Protein AF-A0A9W7L7X7-F1 (afdb_monomer_lite)

Foldseek 3Di:
DLLVQLQQLLVVCVVCVVVVDCVSLLSNLVSLVVCVVVVHALVRSLVVNVVDPDHNVVDDDDPVSSVLSLLLSLLSLLLCVLVCVDVDPDRSNVSRDPVSCVVCNQVLVVLSVCVVVVDDLVRDDLVVSVVVVDVVVDDPDPPDDDPVRVVVVSVSSNVSSVSSRSSVVSVVVVVVVVVVVPDDDDDPDDDDDDD

pLDDT: mean 80.82, std 15.26, range [38.47, 95.94]

Structure (mmCIF, N/CA/C/O backbone):
data_AF-A0A9W7L7X7-F1
#
_entry.id   AF-A0A9W7L7X7-F1
#
loop_
_atom_site.group_PDB
_atom_site.id
_atom_site.type_symbol
_atom_site.label_atom_id
_atom_site.label_alt_id
_atom_site.label_comp_id
_atom_site.label_asym_id
_atom_site.label_entity_id
_atom_site.label_seq_id
_atom_site.pdbx_PDB_ins_code
_atom_site.Cartn_x
_atom_site.Cartn_y
_atom_site.Cartn_z
_atom_site.occupancy
_atom_site.B_iso_or_equiv
_atom_site.auth_seq_id
_atom_site.auth_comp_id
_atom_site.auth_asym_id
_atom_site.auth_atom_id
_atom_site.pdbx_PDB_model_num
ATOM 1 N N . MET A 1 1 ? 5.325 -10.841 -14.815 1.00 77.06 1 MET A N 1
ATOM 2 C CA . MET A 1 1 ? 3.913 -11.113 -14.470 1.00 77.06 1 MET A CA 1
ATOM 3 C C . MET A 1 1 ? 3.434 -10.239 -13.308 1.00 77.06 1 MET A C 1
ATOM 5 O O . MET A 1 1 ? 2.747 -9.274 -13.595 1.00 77.06 1 MET A O 1
ATOM 9 N N . VAL A 1 2 ? 3.822 -10.466 -12.039 1.00 91.44 2 VAL A N 1
ATOM 10 C CA . VAL A 1 2 ? 3.387 -9.590 -10.916 1.00 91.44 2 VAL A CA 1
ATOM 11 C C . VAL A 1 2 ? 4.021 -8.201 -10.969 1.00 91.44 2 VAL A C 1
ATOM 13 O O . VAL A 1 2 ? 3.298 -7.210 -10.940 1.00 91.44 2 VAL A O 1
ATOM 16 N N . ALA A 1 3 ? 5.343 -8.108 -11.133 1.00 91.50 3 ALA A N 1
ATOM 17 C CA . ALA A 1 3 ? 6.024 -6.818 -11.244 1.00 91.50 3 ALA A CA 1
ATOM 18 C C . ALA A 1 3 ? 5.499 -5.959 -12.412 1.00 91.50 3 ALA A C 1
ATOM 20 O O . ALA A 1 3 ? 5.335 -4.755 -12.268 1.00 91.50 3 ALA A O 1
ATOM 21 N N . GLU A 1 4 ? 5.156 -6.565 -13.551 1.00 91.50 4 GLU A N 1
ATOM 22 C CA . GLU A 1 4 ? 4.548 -5.848 -14.685 1.00 91.50 4 GLU A CA 1
ATOM 23 C C . GLU A 1 4 ? 3.153 -5.319 -14.337 1.00 91.50 4 GLU A C 1
ATOM 25 O O . GLU A 1 4 ? 2.860 -4.158 -14.602 1.00 91.50 4 GLU A O 1
ATOM 30 N N . MET A 1 5 ? 2.311 -6.128 -13.680 1.00 92.88 5 MET A N 1
ATOM 31 C CA . MET A 1 5 ? 0.998 -5.672 -13.215 1.00 92.88 5 MET A CA 1
ATOM 32 C C . MET A 1 5 ? 1.131 -4.519 -12.219 1.00 92.88 5 MET A C 1
ATOM 34 O O . MET A 1 5 ? 0.433 -3.519 -12.363 1.00 92.88 5 MET A O 1
ATOM 38 N N . VAL A 1 6 ? 2.048 -4.618 -11.251 1.00 93.44 6 VAL A N 1
ATOM 39 C CA . VAL A 1 6 ? 2.327 -3.552 -10.276 1.00 93.44 6 VAL A CA 1
ATOM 40 C C . VAL A 1 6 ? 2.841 -2.289 -10.974 1.00 93.44 6 VAL A C 1
ATOM 42 O O . VAL A 1 6 ? 2.387 -1.195 -10.656 1.00 93.44 6 VAL A O 1
ATOM 45 N N . GLU A 1 7 ? 3.745 -2.414 -11.948 1.00 92.75 7 GLU A N 1
ATOM 46 C CA . GLU A 1 7 ? 4.257 -1.288 -12.739 1.00 92.75 7 GLU A CA 1
ATOM 47 C C . GLU A 1 7 ? 3.129 -0.567 -13.485 1.00 92.75 7 GLU A C 1
ATOM 49 O O . GLU A 1 7 ? 2.951 0.641 -13.320 1.00 92.75 7 GLU A O 1
ATOM 54 N N . THR A 1 8 ? 2.322 -1.315 -14.237 1.00 92.44 8 THR A N 1
ATOM 55 C CA . THR A 1 8 ? 1.263 -0.753 -15.078 1.00 92.44 8 THR A CA 1
ATOM 56 C C . THR A 1 8 ? 0.150 -0.126 -14.247 1.00 92.44 8 THR A C 1
ATOM 58 O O . THR A 1 8 ? -0.301 0.988 -14.520 1.00 92.44 8 THR A O 1
ATOM 61 N N . THR A 1 9 ? -0.302 -0.821 -13.205 1.00 93.50 9 THR A N 1
ATOM 62 C CA . THR A 1 9 ? -1.382 -0.329 -12.342 1.00 93.50 9 THR A CA 1
ATOM 63 C C . THR A 1 9 ? -0.940 0.845 -11.478 1.00 93.50 9 THR A C 1
ATOM 65 O O . THR A 1 9 ? -1.746 1.745 -11.266 1.00 93.50 9 THR A O 1
ATOM 68 N N . PHE A 1 10 ? 0.329 0.912 -11.055 1.00 93.00 10 PHE A N 1
ATOM 69 C CA . PHE A 1 10 ? 0.860 2.061 -10.317 1.00 93.00 10 PHE A CA 1
ATOM 70 C C . PHE A 1 10 ? 0.791 3.349 -11.143 1.00 93.00 10 PHE A C 1
ATOM 72 O O . PHE A 1 10 ? 0.203 4.334 -10.700 1.00 93.00 10 PHE A O 1
ATOM 79 N N . VAL A 1 11 ? 1.342 3.338 -12.363 1.00 91.38 11 VAL A N 1
ATOM 80 C CA . VAL A 1 11 ? 1.357 4.531 -13.228 1.00 91.38 11 VAL A CA 1
ATOM 81 C C . VAL A 1 11 ? -0.068 4.987 -13.540 1.00 91.38 11 VAL A C 1
ATOM 83 O O . VAL A 1 11 ? -0.397 6.166 -13.391 1.00 91.38 11 VAL A O 1
ATOM 86 N N . ASN A 1 12 ? -0.940 4.045 -13.902 1.00 90.06 12 ASN A N 1
ATOM 87 C CA . ASN A 1 12 ? -2.332 4.358 -14.203 1.00 90.06 12 ASN A CA 1
ATOM 88 C C . ASN A 1 12 ? -3.087 4.871 -12.963 1.00 90.06 12 ASN A C 1
ATOM 90 O O . ASN A 1 12 ? -3.901 5.786 -13.087 1.00 90.06 12 ASN A O 1
ATOM 94 N N . ALA A 1 13 ? -2.808 4.336 -11.769 1.00 89.81 13 ALA A N 1
ATOM 95 C CA . ALA A 1 13 ? -3.410 4.808 -10.525 1.00 89.81 13 ALA A CA 1
ATOM 96 C C . ALA A 1 13 ? -2.979 6.246 -10.214 1.00 89.81 13 ALA A C 1
ATOM 98 O O . ALA A 1 13 ? -3.831 7.078 -9.908 1.00 89.81 13 ALA A O 1
ATOM 99 N N . CYS A 1 14 ? -1.694 6.575 -10.370 1.00 86.75 14 CYS A N 1
ATOM 100 C CA . CYS A 1 14 ? -1.193 7.942 -10.210 1.00 86.75 14 CYS A CA 1
ATOM 101 C C . CYS A 1 14 ? -1.911 8.932 -11.143 1.00 86.75 14 CYS A C 1
ATOM 103 O O . CYS A 1 14 ? -2.311 10.011 -10.708 1.00 86.75 14 CYS A O 1
ATOM 105 N N . MET A 1 15 ? -2.143 8.553 -12.405 1.00 83.25 15 MET A N 1
ATOM 106 C CA . MET A 1 15 ? -2.876 9.393 -13.358 1.00 83.25 15 MET A CA 1
ATOM 107 C C . MET A 1 15 ? -4.349 9.558 -12.973 1.00 83.25 15 MET A C 1
ATOM 109 O O . MET A 1 15 ? -4.872 10.672 -12.962 1.00 83.25 15 MET A O 1
ATOM 113 N N . GLN A 1 16 ? -5.028 8.461 -12.638 1.00 81.62 16 GLN A N 1
ATOM 114 C CA . GLN A 1 16 ? -6.475 8.462 -12.428 1.00 81.62 16 GLN A CA 1
ATOM 115 C C . GLN A 1 16 ? -6.908 8.999 -11.063 1.00 81.62 16 GLN A C 1
ATOM 117 O O . GLN A 1 16 ? -8.005 9.556 -10.950 1.00 81.62 16 GLN A O 1
ATOM 122 N N . LEU A 1 17 ? -6.040 8.938 -10.050 1.00 75.81 17 LEU A N 1
ATOM 123 C CA . LEU A 1 17 ? -6.301 9.543 -8.743 1.00 75.81 17 LEU A CA 1
ATOM 124 C C . LEU A 1 17 ? -6.576 11.044 -8.839 1.00 75.81 17 LEU A C 1
ATOM 126 O O . LEU A 1 17 ? -7.437 11.546 -8.116 1.00 75.81 17 LEU A O 1
ATOM 130 N N . SER A 1 18 ? -5.918 11.739 -9.773 1.00 67.38 18 SER A N 1
ATOM 131 C CA . SER A 1 18 ? -6.158 13.165 -10.038 1.00 67.38 18 SER A CA 1
ATOM 132 C C . SER A 1 18 ? -7.584 13.461 -10.531 1.00 67.38 18 SER A C 1
ATOM 134 O O . SER A 1 18 ? -8.077 14.576 -10.384 1.00 67.38 18 SER A O 1
ATOM 136 N N . THR A 1 19 ? -8.267 12.444 -11.060 1.00 70.12 19 THR A N 1
ATOM 137 C CA . THR A 1 19 ? -9.628 12.518 -11.615 1.00 70.12 19 THR A CA 1
ATOM 138 C C . THR A 1 19 ? -10.684 11.833 -10.740 1.00 70.12 19 THR A C 1
ATOM 140 O O . THR A 1 19 ? -11.859 11.821 -11.089 1.00 70.12 19 THR A O 1
ATOM 143 N N . GLY A 1 20 ? -10.286 11.286 -9.584 1.00 66.69 20 GLY A N 1
ATOM 144 C CA . GLY A 1 20 ? -11.192 10.706 -8.588 1.00 66.69 20 GLY A CA 1
ATOM 145 C C . GLY A 1 20 ? -11.542 9.224 -8.775 1.00 66.69 20 GLY A C 1
ATOM 146 O O . GLY A 1 20 ? -12.195 8.665 -7.892 1.00 66.69 20 GLY A O 1
ATOM 147 N N . TYR A 1 21 ? -11.082 8.572 -9.848 1.00 72.19 21 TYR A N 1
ATOM 148 C CA . TYR A 1 21 ? -11.314 7.143 -10.084 1.00 72.19 21 TYR A CA 1
ATOM 149 C C . TYR A 1 21 ? -10.405 6.279 -9.200 1.00 72.19 21 TYR A C 1
ATOM 151 O O . TYR A 1 21 ? -9.187 6.454 -9.175 1.00 72.19 21 TYR A O 1
ATOM 159 N N . VAL A 1 22 ? -11.007 5.340 -8.463 1.00 76.88 22 VAL A N 1
ATOM 160 C CA . VAL A 1 22 ? -10.309 4.459 -7.506 1.00 76.88 22 VAL A CA 1
ATOM 161 C C . VAL A 1 22 ? -10.114 3.034 -8.006 1.00 76.88 22 VAL A C 1
ATOM 163 O O . VAL A 1 22 ? -9.340 2.291 -7.410 1.00 76.88 22 VAL A O 1
ATOM 166 N N . ASP A 1 23 ? -10.773 2.643 -9.094 1.00 82.38 23 ASP A N 1
ATOM 167 C CA . ASP A 1 23 ? -10.769 1.251 -9.559 1.00 82.38 23 ASP A CA 1
ATOM 168 C C . ASP A 1 23 ? -9.368 0.793 -9.967 1.00 82.38 23 ASP A C 1
ATOM 170 O O . ASP A 1 23 ? -8.940 -0.310 -9.638 1.00 82.38 23 ASP A O 1
ATOM 174 N N . VAL A 1 24 ? -8.588 1.674 -10.592 1.00 86.94 24 VAL A N 1
ATOM 175 C CA . VAL A 1 24 ? -7.196 1.362 -10.934 1.00 86.94 24 VAL A CA 1
ATOM 176 C C . VAL A 1 24 ? -6.309 1.264 -9.693 1.00 86.94 24 VAL A C 1
ATOM 178 O O . VAL A 1 24 ? -5.379 0.459 -9.670 1.00 86.94 24 VAL A O 1
ATOM 181 N N . LEU A 1 25 ? -6.624 2.005 -8.626 1.00 90.31 25 LEU A N 1
ATOM 182 C CA . LEU A 1 25 ? -5.935 1.839 -7.349 1.00 90.31 25 LEU A CA 1
ATOM 183 C C . LEU A 1 25 ? -6.249 0.471 -6.723 1.00 90.31 25 LEU A C 1
ATOM 185 O O . LEU A 1 25 ? -5.350 -0.162 -6.177 1.00 90.31 25 LEU A O 1
ATOM 189 N N . LYS A 1 26 ? -7.483 -0.032 -6.865 1.00 92.44 26 LYS A N 1
ATOM 190 C CA . LYS A 1 26 ? -7.823 -1.411 -6.479 1.00 92.44 26 LYS A CA 1
ATOM 191 C C . LYS A 1 26 ? -7.046 -2.442 -7.302 1.00 92.44 26 LYS A C 1
ATOM 193 O O . LYS A 1 26 ? -6.530 -3.391 -6.726 1.00 92.44 26 LYS A O 1
ATOM 198 N N . LEU A 1 27 ? -6.882 -2.239 -8.614 1.00 93.12 27 LEU A N 1
ATOM 199 C CA . LEU A 1 27 ? -6.049 -3.125 -9.445 1.00 93.12 27 LEU A CA 1
ATOM 200 C C . LEU A 1 27 ? -4.584 -3.140 -8.989 1.00 93.12 27 LEU A C 1
ATOM 202 O O . LEU A 1 27 ? -3.965 -4.201 -8.958 1.00 93.12 27 LEU A O 1
ATOM 206 N N . PHE A 1 28 ? -4.044 -1.985 -8.591 1.00 95.12 28 PHE A N 1
ATOM 207 C CA . PHE A 1 28 ? -2.716 -1.911 -7.982 1.00 95.12 28 PHE A CA 1
ATOM 208 C C . PHE A 1 28 ? -2.638 -2.708 -6.676 1.00 95.12 28 PHE A C 1
ATOM 210 O O . PHE A 1 28 ? -1.701 -3.482 -6.487 1.00 95.12 28 PHE A O 1
ATOM 217 N N . ILE A 1 29 ? -3.638 -2.568 -5.803 1.00 95.81 29 ILE A N 1
ATOM 218 C CA . ILE A 1 29 ? -3.728 -3.324 -4.548 1.00 95.81 29 ILE A CA 1
ATOM 219 C C . ILE A 1 29 ? -3.762 -4.831 -4.825 1.00 95.81 29 ILE A C 1
ATOM 221 O O . ILE A 1 29 ? -2.997 -5.568 -4.209 1.00 95.81 29 ILE A O 1
ATOM 225 N N . VAL A 1 30 ? -4.583 -5.289 -5.775 1.00 94.94 30 VAL A N 1
ATOM 226 C CA . VAL A 1 30 ? -4.666 -6.706 -6.176 1.00 94.94 30 VAL A CA 1
ATOM 227 C C . VAL A 1 30 ? -3.315 -7.210 -6.694 1.00 94.94 30 VAL A C 1
ATOM 229 O O . VAL A 1 30 ? -2.865 -8.285 -6.301 1.00 94.94 30 VAL A O 1
ATOM 232 N N . ALA A 1 31 ? -2.619 -6.425 -7.521 1.00 95.50 31 ALA A N 1
ATOM 233 C CA . ALA A 1 31 ? -1.299 -6.795 -8.030 1.00 95.50 31 ALA A CA 1
ATOM 234 C C . ALA A 1 31 ? -0.244 -6.892 -6.910 1.00 95.50 31 ALA A C 1
ATOM 236 O O . ALA A 1 31 ? 0.520 -7.856 -6.864 1.00 95.50 31 ALA A O 1
ATOM 237 N N . ALA A 1 32 ? -0.217 -5.930 -5.982 1.00 95.81 32 ALA A N 1
ATOM 238 C CA . ALA A 1 32 ? 0.690 -5.953 -4.834 1.00 95.81 32 ALA A CA 1
ATOM 239 C C . ALA A 1 32 ? 0.372 -7.115 -3.876 1.00 95.81 32 ALA A C 1
ATOM 241 O O . ALA A 1 32 ? 1.281 -7.811 -3.420 1.00 95.81 32 ALA A O 1
ATOM 242 N N . LYS A 1 33 ? -0.917 -7.377 -3.627 1.00 95.12 33 LYS A N 1
ATOM 243 C CA . LYS A 1 33 ? -1.400 -8.528 -2.857 1.00 95.12 33 LYS A CA 1
ATOM 244 C C . LYS A 1 33 ? -0.964 -9.850 -3.485 1.00 95.12 33 LYS A C 1
ATOM 246 O O . LYS A 1 33 ? -0.504 -10.718 -2.757 1.00 95.12 33 LYS A O 1
ATOM 251 N N . ALA A 1 34 ? -1.025 -9.997 -4.808 1.00 94.06 34 ALA A N 1
ATOM 252 C CA . ALA A 1 34 ? -0.536 -11.205 -5.473 1.00 94.06 34 ALA A CA 1
ATOM 253 C C . ALA A 1 34 ? 0.962 -11.444 -5.197 1.00 94.06 34 ALA A C 1
ATOM 255 O O . ALA A 1 34 ? 1.372 -12.575 -4.956 1.00 94.06 34 ALA A O 1
ATOM 256 N N . GLY A 1 35 ? 1.780 -10.384 -5.160 1.00 93.62 35 GLY A N 1
ATOM 257 C CA . GLY A 1 35 ? 3.183 -10.480 -4.736 1.00 93.62 35 GLY A CA 1
ATOM 258 C C . GLY A 1 35 ? 3.333 -10.967 -3.292 1.00 93.62 35 GLY A C 1
ATOM 259 O O . GLY A 1 35 ? 4.139 -11.860 -3.019 1.00 93.62 35 GLY A O 1
ATOM 260 N N . TYR A 1 36 ? 2.504 -10.443 -2.386 1.00 93.38 36 TYR A N 1
ATOM 261 C CA . TYR A 1 36 ? 2.443 -10.888 -0.992 1.00 93.38 36 TYR A CA 1
ATOM 262 C C . TYR A 1 36 ? 2.054 -12.372 -0.888 1.00 93.38 36 TYR A C 1
ATOM 264 O O . TYR A 1 36 ? 2.700 -13.142 -0.185 1.00 93.38 36 TYR A O 1
ATOM 272 N N . GLU A 1 37 ? 1.034 -12.803 -1.631 1.00 92.06 37 GLU A N 1
ATOM 273 C CA . GLU A 1 37 ? 0.545 -14.189 -1.658 1.00 92.06 37 GLU A CA 1
ATOM 274 C C . GLU A 1 37 ? 1.566 -15.181 -2.224 1.00 92.06 37 GLU A C 1
ATOM 276 O O . GLU A 1 37 ? 1.604 -16.336 -1.804 1.00 92.06 37 GLU A O 1
ATOM 281 N N . LEU A 1 38 ? 2.442 -14.721 -3.118 1.00 92.00 38 LEU A N 1
ATOM 282 C CA . LEU A 1 38 ? 3.567 -15.501 -3.638 1.00 92.00 38 LEU A CA 1
ATOM 283 C C . LEU A 1 38 ? 4.784 -15.532 -2.701 1.00 92.00 38 LEU A C 1
ATOM 285 O O . LEU A 1 38 ? 5.793 -16.150 -3.039 1.00 92.00 38 LEU A O 1
ATOM 289 N N . GLY A 1 39 ? 4.724 -14.884 -1.534 1.00 91.12 39 GLY A N 1
ATOM 290 C CA . GLY A 1 39 ? 5.841 -14.857 -0.590 1.00 91.12 39 GLY A CA 1
ATOM 291 C C . GLY A 1 39 ? 6.965 -13.893 -0.973 1.00 91.12 39 GLY A C 1
ATOM 292 O O . GLY A 1 39 ? 8.065 -14.006 -0.434 1.00 91.12 39 GLY A O 1
ATOM 293 N N . MET A 1 40 ? 6.727 -12.965 -1.906 1.00 92.81 40 MET A N 1
ATOM 294 C CA . MET A 1 40 ? 7.757 -12.034 -2.365 1.00 92.81 40 MET A CA 1
ATOM 295 C C . MET A 1 40 ? 8.004 -10.949 -1.322 1.00 92.81 40 MET A C 1
ATOM 297 O O . MET A 1 40 ? 7.075 -10.252 -0.905 1.00 92.81 40 MET A O 1
ATOM 301 N N . THR A 1 41 ? 9.265 -10.750 -0.944 1.00 93.12 41 THR A N 1
ATOM 302 C CA . THR A 1 41 ? 9.654 -9.612 -0.101 1.00 93.12 41 THR A CA 1
ATOM 303 C C . THR A 1 41 ? 9.599 -8.307 -0.897 1.00 93.12 41 THR A C 1
ATOM 305 O O . THR A 1 41 ? 9.724 -8.311 -2.125 1.00 93.12 41 THR A O 1
ATOM 308 N N . ILE A 1 42 ? 9.452 -7.165 -0.219 1.00 91.62 42 ILE A N 1
ATOM 309 C CA . ILE A 1 42 ? 9.448 -5.862 -0.908 1.00 91.62 42 ILE A CA 1
ATOM 310 C C . ILE A 1 42 ? 10.742 -5.633 -1.709 1.00 91.62 42 ILE A C 1
ATOM 312 O O . ILE A 1 42 ? 10.634 -5.272 -2.883 1.00 91.62 42 ILE A O 1
ATOM 316 N N . PRO A 1 43 ? 11.952 -5.911 -1.176 1.00 92.25 43 PRO A N 1
ATOM 317 C CA . PRO A 1 43 ? 13.181 -5.797 -1.961 1.00 92.25 43 PRO A CA 1
ATOM 318 C C . PRO A 1 43 ? 13.212 -6.704 -3.199 1.00 92.25 43 PRO A C 1
ATOM 320 O O . PRO A 1 43 ? 13.695 -6.288 -4.251 1.00 92.25 43 PRO A O 1
ATOM 323 N N . GLN A 1 44 ? 12.674 -7.927 -3.111 1.00 92.62 44 GLN A N 1
ATOM 324 C CA . GLN A 1 44 ? 12.580 -8.829 -4.267 1.00 92.62 44 GLN A CA 1
ATOM 325 C C . GLN A 1 44 ? 11.642 -8.267 -5.338 1.00 92.62 44 GLN A C 1
ATOM 327 O O . GLN A 1 44 ? 12.013 -8.205 -6.509 1.00 92.62 44 GLN A O 1
ATOM 332 N N . LEU A 1 45 ? 10.456 -7.800 -4.941 1.00 93.00 45 LEU A N 1
ATOM 333 C CA . LEU A 1 45 ? 9.498 -7.199 -5.867 1.00 93.00 45 LEU A CA 1
ATOM 334 C C . LEU A 1 45 ? 10.058 -5.921 -6.510 1.00 93.00 45 LEU A C 1
ATOM 336 O O . LEU A 1 45 ? 9.890 -5.707 -7.707 1.00 93.00 45 LEU A O 1
ATOM 340 N N . GLN A 1 46 ? 10.771 -5.090 -5.749 1.00 91.56 46 GLN A N 1
ATOM 341 C CA . GLN A 1 46 ? 11.458 -3.908 -6.278 1.00 91.56 46 GLN A CA 1
ATOM 342 C C . GLN A 1 46 ? 12.555 -4.267 -7.283 1.00 91.56 46 GLN A C 1
ATOM 344 O O . GLN A 1 46 ? 12.678 -3.600 -8.314 1.00 91.56 46 GLN A O 1
ATOM 349 N N . LEU A 1 47 ? 13.325 -5.324 -7.017 1.00 92.06 47 LEU A N 1
ATOM 350 C CA . LEU A 1 47 ? 14.334 -5.809 -7.952 1.00 92.06 47 LEU A CA 1
ATOM 351 C C . LEU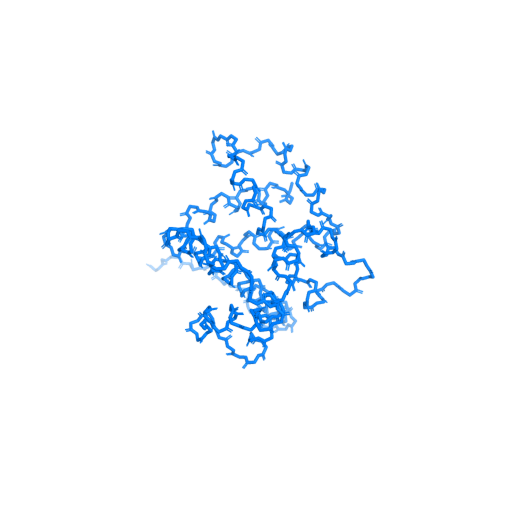 A 1 47 ? 13.686 -6.249 -9.272 1.00 92.06 47 LEU A C 1
ATOM 353 O O . LEU A 1 47 ? 14.142 -5.837 -10.342 1.00 92.06 47 LEU A O 1
ATOM 357 N N . GLU A 1 48 ? 12.583 -6.999 -9.217 1.00 92.69 48 GLU A N 1
ATOM 358 C CA . GLU A 1 48 ? 11.829 -7.371 -10.420 1.00 92.69 48 GLU A CA 1
ATOM 359 C C . GLU A 1 48 ? 11.270 -6.148 -11.156 1.00 92.69 48 GLU A C 1
ATOM 361 O O . GLU A 1 48 ? 11.400 -6.054 -12.376 1.00 92.69 48 GLU A O 1
ATOM 366 N N . LEU A 1 49 ? 10.724 -5.171 -10.425 1.00 90.75 49 LEU A N 1
ATOM 367 C CA . LEU A 1 49 ? 10.209 -3.920 -10.988 1.00 90.75 49 LEU A CA 1
ATOM 368 C C . LEU A 1 49 ? 11.290 -3.105 -11.701 1.00 90.75 49 LEU A C 1
ATOM 370 O O . LEU A 1 49 ? 11.000 -2.455 -12.702 1.00 90.75 49 LEU A O 1
ATOM 374 N N . SER A 1 50 ? 12.529 -3.130 -11.205 1.00 88.00 50 SER A N 1
ATOM 375 C CA . SER A 1 50 ? 13.662 -2.465 -11.862 1.00 88.00 50 SER A CA 1
ATOM 376 C C . SER A 1 50 ? 14.081 -3.150 -13.169 1.00 88.00 50 SER A C 1
ATOM 378 O O . SER A 1 50 ? 14.659 -2.513 -14.045 1.00 88.00 50 SER A O 1
ATOM 380 N N . SER A 1 51 ? 13.739 -4.433 -13.316 1.00 88.00 51 SER A N 1
ATOM 381 C CA . SER A 1 51 ? 14.025 -5.255 -14.496 1.00 88.00 51 SER A CA 1
ATOM 382 C C . SER A 1 51 ? 12.848 -5.341 -15.479 1.00 88.00 51 SER A C 1
ATOM 384 O O . SER A 1 51 ? 12.960 -6.001 -16.517 1.00 88.00 51 SER A O 1
ATOM 386 N N . CYS A 1 52 ? 11.715 -4.693 -15.181 1.00 85.75 52 CYS A N 1
ATOM 387 C CA . CYS A 1 52 ? 10.553 -4.662 -16.065 1.00 85.75 52 CYS A CA 1
ATOM 388 C C . CYS A 1 52 ? 10.899 -3.987 -17.398 1.00 85.75 52 CYS A C 1
ATOM 390 O O . CYS A 1 52 ? 11.362 -2.849 -17.446 1.00 85.75 52 CYS A O 1
ATOM 392 N N . LYS A 1 53 ? 10.622 -4.685 -18.505 1.00 81.75 53 LYS A N 1
ATOM 393 C CA . LYS A 1 53 ? 10.789 -4.134 -19.861 1.00 81.75 53 LYS A CA 1
ATOM 394 C C . LYS A 1 53 ? 9.705 -3.115 -20.213 1.00 81.75 53 LYS A C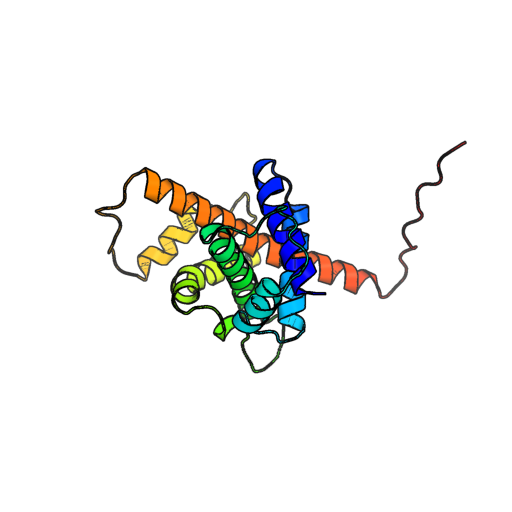 1
ATOM 396 O O . LYS A 1 53 ? 9.934 -2.250 -21.052 1.00 81.75 53 LYS A O 1
ATOM 401 N N . SER A 1 54 ? 8.527 -3.252 -19.605 1.00 78.19 54 SER A N 1
ATOM 402 C CA . SER A 1 54 ? 7.415 -2.325 -19.788 1.00 78.19 54 SER A CA 1
ATOM 403 C C . SER A 1 54 ? 7.646 -1.061 -18.965 1.00 78.19 54 SER A C 1
ATOM 405 O O . SER A 1 54 ? 7.888 -1.142 -17.762 1.00 78.19 54 SER A O 1
ATOM 407 N N . GLN A 1 55 ? 7.566 0.094 -19.625 1.00 83.75 55 GLN A N 1
ATOM 408 C CA . GLN A 1 55 ? 7.535 1.410 -18.993 1.00 83.75 55 GLN A CA 1
ATOM 409 C C . GLN A 1 55 ? 6.214 2.077 -19.368 1.00 83.75 55 GLN A C 1
ATOM 411 O O . GLN A 1 55 ? 6.122 2.765 -20.384 1.00 83.75 55 GLN A O 1
ATOM 416 N N . THR A 1 56 ? 5.183 1.869 -18.554 1.00 87.25 56 THR A N 1
ATOM 417 C CA . THR A 1 56 ? 3.828 2.395 -18.775 1.00 87.25 56 THR A CA 1
ATOM 418 C C . THR A 1 56 ? 3.818 3.924 -18.809 1.00 87.25 56 THR A C 1
ATOM 420 O O . THR A 1 56 ? 3.053 4.522 -19.558 1.00 87.25 56 THR A O 1
ATOM 423 N N . ALA A 1 57 ? 4.734 4.573 -18.081 1.00 85.25 57 ALA A N 1
ATOM 424 C CA . ALA A 1 57 ? 4.924 6.025 -18.126 1.00 85.25 57 ALA A CA 1
ATOM 425 C C . ALA A 1 57 ? 5.590 6.532 -19.427 1.00 85.25 57 ALA A C 1
ATOM 427 O O . ALA A 1 57 ? 5.780 7.737 -19.586 1.00 85.25 57 ALA A O 1
ATOM 428 N N . GLY A 1 58 ? 6.013 5.640 -20.332 1.00 87.75 58 GLY A N 1
ATOM 429 C CA . GLY A 1 58 ? 6.787 5.975 -21.536 1.00 87.75 58 GLY A CA 1
ATOM 430 C C . GLY A 1 58 ? 8.214 6.467 -21.254 1.00 87.75 58 GLY A C 1
ATOM 431 O O . GLY A 1 58 ? 8.929 6.853 -22.176 1.00 87.75 58 GLY A O 1
ATOM 432 N N . ARG A 1 59 ? 8.622 6.468 -19.981 1.00 89.62 59 ARG A N 1
ATOM 433 C CA . ARG A 1 59 ? 9.943 6.858 -19.482 1.00 89.62 59 ARG A CA 1
ATOM 434 C C . ARG A 1 59 ? 10.271 6.090 -18.197 1.00 89.62 59 ARG A C 1
ATOM 436 O O . ARG A 1 59 ? 9.351 5.583 -17.548 1.00 89.62 59 ARG A O 1
ATOM 443 N N . PRO A 1 60 ? 11.544 6.073 -17.763 1.00 87.94 60 PRO A N 1
ATOM 444 C CA . PRO A 1 60 ? 11.882 5.693 -16.399 1.00 87.94 60 PRO A CA 1
ATOM 445 C C . PRO A 1 60 ? 11.129 6.561 -15.384 1.00 87.94 60 PRO A C 1
ATOM 447 O O . PRO A 1 60 ? 10.952 7.767 -15.592 1.00 87.94 60 PRO A O 1
ATOM 450 N N . LEU A 1 61 ? 10.696 5.939 -14.288 1.00 88.00 61 LEU A N 1
ATOM 451 C CA . LEU A 1 61 ? 10.128 6.657 -13.152 1.00 88.00 61 LEU A CA 1
ATOM 452 C C . LEU A 1 61 ? 11.198 7.541 -12.499 1.00 88.00 61 LEU A C 1
ATOM 454 O O . LEU A 1 61 ? 12.366 7.156 -12.416 1.00 88.00 61 LEU A O 1
ATOM 458 N N . LEU A 1 62 ? 10.785 8.718 -12.039 1.00 90.00 62 LEU A N 1
ATOM 459 C CA . LEU A 1 62 ? 11.594 9.600 -11.207 1.00 90.00 62 LEU A CA 1
ATOM 460 C C . LEU A 1 62 ? 11.825 8.952 -9.836 1.00 90.00 62 LEU A C 1
ATOM 462 O O . LEU A 1 62 ? 11.088 8.049 -9.433 1.00 90.00 62 LEU A O 1
ATOM 466 N N . ALA A 1 63 ? 12.839 9.416 -9.106 1.00 89.62 63 ALA A N 1
ATOM 467 C CA . ALA A 1 63 ? 13.187 8.853 -7.802 1.00 89.62 63 ALA A CA 1
ATOM 468 C C . ALA A 1 63 ? 12.005 8.926 -6.819 1.00 89.62 63 ALA A C 1
ATOM 470 O O . ALA A 1 63 ? 11.699 7.950 -6.139 1.00 89.62 63 ALA A O 1
ATOM 471 N N . GLU A 1 64 ? 11.281 10.041 -6.840 1.00 87.56 64 GLU A N 1
ATOM 472 C CA . GLU A 1 64 ? 10.108 10.304 -6.010 1.00 87.56 64 GLU A CA 1
ATOM 473 C C . GLU A 1 64 ? 8.934 9.380 -6.376 1.00 87.56 64 GLU A C 1
ATOM 475 O O . GLU A 1 64 ? 8.186 8.933 -5.510 1.00 87.56 64 GLU A O 1
ATOM 480 N N . GLU A 1 65 ? 8.780 9.038 -7.660 1.00 90.25 65 GLU A N 1
ATOM 481 C CA . GLU A 1 65 ? 7.753 8.095 -8.126 1.00 90.25 65 GLU A CA 1
ATOM 482 C C . GLU A 1 65 ? 8.092 6.655 -7.706 1.00 90.25 65 GLU A C 1
ATOM 484 O O . GLU A 1 65 ? 7.204 5.883 -7.337 1.00 90.25 65 GLU A O 1
ATOM 489 N N . VAL A 1 66 ? 9.377 6.286 -7.729 1.00 91.38 66 VAL A N 1
ATOM 490 C CA . VAL A 1 66 ? 9.852 4.984 -7.236 1.00 91.38 66 VAL A CA 1
ATOM 491 C C . VAL A 1 66 ? 9.647 4.868 -5.727 1.00 91.38 66 VAL A C 1
ATOM 493 O O . VAL A 1 66 ? 9.169 3.832 -5.256 1.00 91.38 66 VAL A O 1
ATOM 496 N N . GLU A 1 67 ? 9.961 5.925 -4.980 1.00 90.62 67 GLU A N 1
ATOM 497 C CA . GLU A 1 67 ? 9.732 6.002 -3.539 1.00 90.62 67 GLU A CA 1
ATOM 498 C C . GLU A 1 67 ? 8.238 5.899 -3.208 1.00 90.62 67 GLU A C 1
ATOM 500 O O . GLU A 1 67 ? 7.844 5.067 -2.389 1.00 90.62 67 GLU A O 1
ATOM 505 N N . LEU A 1 68 ? 7.382 6.650 -3.910 1.00 90.75 68 LEU A N 1
ATOM 506 C CA . LEU A 1 68 ? 5.931 6.587 -3.727 1.00 90.75 68 LEU A CA 1
ATOM 507 C C . LEU A 1 68 ? 5.389 5.171 -3.965 1.00 90.75 68 LEU A C 1
ATOM 509 O O . LEU A 1 68 ? 4.610 4.660 -3.158 1.00 90.75 68 LEU A O 1
ATOM 513 N N . ARG A 1 69 ? 5.845 4.502 -5.032 1.00 93.44 69 ARG A N 1
ATOM 514 C CA . ARG A 1 69 ? 5.482 3.105 -5.313 1.00 93.44 69 ARG A CA 1
ATOM 515 C C . ARG A 1 69 ? 5.907 2.173 -4.180 1.00 93.44 69 ARG A C 1
ATOM 517 O O . ARG A 1 69 ? 5.138 1.295 -3.796 1.00 93.44 69 ARG A O 1
ATOM 524 N N . SER A 1 70 ? 7.108 2.367 -3.634 1.00 93.38 70 SER A N 1
ATOM 525 C CA . SER A 1 70 ? 7.611 1.601 -2.488 1.00 93.38 70 SER A CA 1
ATOM 526 C C . SER A 1 70 ? 6.731 1.781 -1.248 1.00 93.38 70 SER A C 1
ATOM 528 O O . SER A 1 70 ? 6.348 0.797 -0.611 1.00 93.38 70 SER A O 1
ATOM 530 N N . ILE A 1 71 ? 6.348 3.024 -0.940 1.00 92.75 71 ILE A N 1
ATOM 531 C CA . ILE A 1 71 ? 5.455 3.346 0.180 1.00 92.75 71 ILE A CA 1
ATOM 532 C C . ILE A 1 71 ? 4.101 2.660 -0.007 1.00 92.75 71 ILE A C 1
ATOM 534 O O . ILE A 1 71 ? 3.586 2.053 0.929 1.00 92.75 71 ILE A O 1
ATOM 538 N N . TRP A 1 72 ? 3.531 2.702 -1.211 1.00 95.06 72 TRP A N 1
ATOM 539 C CA . TRP A 1 72 ? 2.233 2.085 -1.471 1.00 95.06 72 TRP A CA 1
ATOM 540 C C . TRP A 1 72 ? 2.264 0.562 -1.328 1.00 95.06 72 TRP A C 1
ATOM 542 O O . TRP A 1 72 ? 1.401 -0.002 -0.659 1.00 95.06 72 TRP A O 1
ATOM 552 N N . ILE A 1 73 ? 3.278 -0.106 -1.885 1.00 95.69 73 ILE A N 1
ATOM 553 C CA . ILE A 1 73 ? 3.467 -1.554 -1.691 1.00 95.69 73 ILE A CA 1
ATOM 554 C C . ILE A 1 73 ? 3.609 -1.867 -0.194 1.00 95.69 73 ILE A C 1
ATOM 556 O O . ILE A 1 73 ? 2.969 -2.790 0.308 1.00 95.69 73 ILE A O 1
ATOM 560 N N . SER A 1 74 ? 4.391 -1.063 0.530 1.00 95.25 74 SER A N 1
ATOM 561 C CA . SER A 1 74 ? 4.610 -1.230 1.969 1.00 95.25 74 SER A CA 1
ATOM 562 C C . SER A 1 74 ? 3.317 -1.121 2.773 1.00 95.25 74 SER A C 1
ATOM 564 O O . SER A 1 74 ? 3.061 -1.951 3.638 1.00 95.25 74 SER A O 1
ATOM 566 N N . LEU A 1 75 ? 2.468 -0.139 2.468 1.00 95.56 75 LEU A N 1
ATOM 567 C CA . LEU A 1 75 ? 1.168 0.027 3.118 1.00 95.56 75 LEU A CA 1
ATOM 568 C C . LEU A 1 75 ? 0.240 -1.165 2.865 1.00 95.56 75 LEU A C 1
ATOM 570 O O . LEU A 1 75 ? -0.424 -1.615 3.800 1.00 95.56 75 LEU A O 1
ATOM 574 N N . VAL A 1 76 ? 0.220 -1.710 1.644 1.00 95.94 76 VAL A N 1
ATOM 575 C CA . VAL A 1 76 ? -0.533 -2.939 1.341 1.00 95.94 76 VAL A CA 1
ATOM 576 C C . VAL A 1 76 ? 0.002 -4.098 2.187 1.00 95.94 76 VAL A C 1
ATOM 578 O O . VAL A 1 76 ? -0.772 -4.753 2.878 1.00 95.94 76 VAL A O 1
ATOM 581 N N . TYR A 1 77 ? 1.320 -4.303 2.221 1.00 95.38 77 TYR A N 1
ATOM 582 C CA . TYR A 1 77 ? 1.958 -5.383 2.985 1.00 95.38 77 TYR A CA 1
ATOM 583 C C . TYR A 1 77 ? 1.699 -5.279 4.495 1.00 95.38 77 TYR A C 1
ATOM 585 O O . TYR A 1 77 ? 1.340 -6.278 5.119 1.00 95.38 77 TYR A O 1
ATOM 593 N N . LEU A 1 78 ? 1.825 -4.080 5.077 1.00 94.62 78 LEU A N 1
ATOM 594 C CA . LEU A 1 78 ? 1.515 -3.828 6.490 1.00 94.62 78 LEU A CA 1
ATOM 595 C C . LEU A 1 78 ? 0.032 -4.071 6.790 1.00 94.62 78 LEU A C 1
ATOM 597 O O . LEU A 1 78 ? -0.309 -4.629 7.832 1.00 94.62 78 LEU A O 1
ATOM 601 N N . THR A 1 79 ? -0.860 -3.687 5.874 1.00 95.00 79 THR A N 1
ATOM 602 C CA . THR A 1 79 ? -2.303 -3.919 6.034 1.00 95.00 79 THR A CA 1
ATOM 603 C C . THR A 1 79 ? -2.620 -5.414 6.004 1.00 95.00 79 THR A C 1
ATOM 605 O O . THR A 1 79 ? -3.335 -5.897 6.880 1.00 95.00 79 THR A O 1
ATOM 608 N N . LEU A 1 80 ? -2.042 -6.161 5.055 1.00 93.94 80 LEU A N 1
ATOM 609 C CA . LEU A 1 80 ? -2.201 -7.616 4.931 1.00 93.94 80 LEU A CA 1
ATOM 610 C C . LEU A 1 80 ? -1.637 -8.370 6.145 1.00 93.94 80 LEU A C 1
ATOM 612 O O . LEU A 1 80 ? -2.289 -9.284 6.653 1.00 93.94 80 LEU A O 1
ATOM 616 N N . GLU A 1 81 ? -0.473 -7.958 6.659 1.00 92.50 81 GLU A N 1
ATOM 617 C CA . GLU A 1 81 ? 0.083 -8.463 7.924 1.00 92.50 81 GLU A CA 1
ATOM 618 C C . GLU A 1 81 ? -0.900 -8.223 9.079 1.00 92.50 81 GLU A C 1
ATOM 620 O O . GLU A 1 81 ? -1.232 -9.141 9.834 1.00 92.50 81 GLU A O 1
ATOM 625 N N . ARG A 1 82 ? -1.424 -6.996 9.187 1.00 91.50 82 ARG A N 1
ATOM 626 C CA . ARG A 1 82 ? -2.304 -6.580 10.283 1.00 91.50 82 ARG A CA 1
ATOM 627 C C . ARG A 1 82 ? -3.626 -7.343 10.319 1.00 91.50 82 ARG A C 1
ATOM 629 O O . ARG A 1 82 ? -4.152 -7.594 11.406 1.00 91.50 82 ARG A O 1
ATOM 636 N N . VAL A 1 83 ? -4.175 -7.701 9.161 1.00 91.62 83 VAL A N 1
ATOM 637 C CA . VAL A 1 83 ? -5.386 -8.535 9.068 1.00 91.62 83 VAL A CA 1
ATOM 638 C C . VAL A 1 83 ? -5.083 -10.034 9.070 1.00 91.62 83 VAL A C 1
ATOM 640 O O . VAL A 1 83 ? -6.010 -10.833 8.990 1.00 91.62 83 VAL A O 1
ATOM 643 N N . SER A 1 84 ? -3.807 -10.418 9.204 1.00 89.31 84 SER A N 1
ATOM 644 C CA . SER A 1 84 ? -3.349 -11.810 9.174 1.00 89.31 84 SER A CA 1
ATOM 645 C C . SER A 1 84 ? -3.804 -12.550 7.911 1.00 89.31 84 SER A C 1
ATOM 647 O O . SER A 1 84 ? -4.256 -13.693 7.987 1.00 89.31 84 SER A O 1
ATOM 649 N N . HIS A 1 85 ? -3.689 -11.877 6.757 1.00 88.12 85 HIS A N 1
ATOM 650 C CA . HIS A 1 85 ? -4.157 -12.368 5.454 1.00 88.12 85 HIS A CA 1
ATOM 651 C C . HIS A 1 85 ? -3.617 -13.766 5.136 1.00 88.12 85 HIS A C 1
ATOM 653 O O . HIS A 1 85 ? -4.376 -14.691 4.851 1.00 88.12 85 HIS A O 1
ATOM 659 N N . LEU A 1 86 ? -2.300 -13.946 5.268 1.00 84.31 86 LEU A N 1
ATOM 660 C CA . LEU A 1 86 ? -1.677 -15.264 5.262 1.00 84.31 86 LEU A CA 1
ATOM 661 C C . LEU A 1 86 ? -1.411 -15.701 6.702 1.00 84.31 86 LEU A C 1
ATOM 663 O O . LEU A 1 86 ? -0.723 -15.017 7.455 1.00 84.31 86 LEU A O 1
ATOM 667 N N . LYS A 1 87 ? -1.884 -16.893 7.073 1.00 72.06 87 LYS A N 1
ATOM 668 C CA . LYS A 1 87 ? -1.597 -17.528 8.375 1.00 72.06 87 LYS A CA 1
ATOM 669 C C . LYS A 1 87 ? -0.191 -18.151 8.432 1.00 72.06 87 LYS A C 1
ATOM 671 O O . LYS A 1 87 ? 0.006 -19.187 9.063 1.00 72.06 87 LYS A O 1
ATOM 676 N N . THR A 1 88 ? 0.771 -17.585 7.711 1.00 62.53 88 THR A N 1
ATOM 677 C CA . THR A 1 88 ? 2.144 -18.096 7.612 1.00 62.53 88 THR A CA 1
ATOM 678 C C . THR A 1 88 ? 3.049 -17.481 8.676 1.00 62.53 88 THR A C 1
ATOM 680 O O . THR A 1 88 ? 2.853 -16.346 9.092 1.00 62.53 88 THR A O 1
ATOM 683 N N . SER A 1 89 ? 4.070 -18.228 9.106 1.00 54.38 89 SER A N 1
ATOM 684 C CA . SER A 1 89 ? 4.987 -17.840 10.189 1.00 54.38 89 SER A CA 1
ATOM 685 C C . SER A 1 89 ? 5.989 -16.739 9.827 1.00 54.38 89 SER A C 1
ATOM 687 O O . SER A 1 89 ? 6.636 -16.205 10.721 1.00 54.38 89 SER A O 1
ATOM 689 N N . SER A 1 90 ? 6.159 -16.424 8.540 1.00 63.56 90 SER A N 1
ATOM 690 C CA . SER A 1 90 ? 7.044 -15.350 8.084 1.00 63.56 90 SER A CA 1
ATOM 691 C C . SER A 1 90 ? 6.207 -14.110 7.803 1.00 63.56 90 SER A C 1
ATOM 693 O O . SER A 1 90 ? 5.412 -14.111 6.861 1.00 63.56 90 SER A O 1
ATOM 695 N N . SER A 1 91 ? 6.378 -13.058 8.604 1.00 76.81 91 SER A N 1
ATOM 696 C CA . SER A 1 91 ? 5.754 -11.775 8.303 1.00 76.81 91 SER A CA 1
ATOM 697 C C . SER A 1 91 ? 6.491 -11.128 7.133 1.00 76.81 91 SER A C 1
ATOM 699 O O . SER A 1 91 ? 7.605 -10.631 7.266 1.00 76.81 91 SER A O 1
ATOM 701 N N . LEU A 1 92 ? 5.862 -11.104 5.959 1.00 86.44 92 LEU A N 1
ATOM 702 C CA . LEU A 1 92 ? 6.359 -10.296 4.840 1.00 86.44 92 LEU A CA 1
ATOM 703 C C . LEU A 1 92 ? 6.292 -8.793 5.155 1.00 86.44 92 LEU A C 1
ATOM 705 O O . LEU A 1 92 ? 7.018 -8.012 4.540 1.00 86.44 92 LEU A O 1
ATOM 709 N N . GLY A 1 93 ? 5.478 -8.388 6.137 1.00 81.12 93 GLY A N 1
ATOM 710 C CA . GLY A 1 93 ? 5.471 -7.030 6.683 1.00 81.12 93 GLY A CA 1
ATOM 711 C C . GLY A 1 93 ? 6.795 -6.652 7.354 1.00 81.12 93 GLY A C 1
ATOM 712 O O . GLY A 1 93 ? 7.181 -5.486 7.314 1.00 81.12 93 GLY A O 1
ATOM 713 N N . ASP A 1 94 ? 7.569 -7.625 7.850 1.00 86.38 94 ASP A N 1
ATOM 714 C CA . ASP A 1 94 ? 8.926 -7.387 8.367 1.00 86.38 94 ASP A CA 1
ATOM 715 C C . ASP A 1 94 ? 9.931 -6.972 7.286 1.00 86.38 94 ASP A C 1
ATOM 717 O O . ASP A 1 94 ? 11.003 -6.463 7.602 1.00 86.38 94 ASP A O 1
ATOM 721 N N . THR A 1 95 ? 9.588 -7.159 6.010 1.00 88.12 95 THR A N 1
ATOM 722 C CA . THR A 1 95 ? 10.447 -6.781 4.876 1.00 88.12 95 THR A CA 1
ATOM 723 C C . THR A 1 95 ? 10.268 -5.326 4.445 1.00 88.12 95 THR A C 1
ATOM 725 O O . THR A 1 95 ? 10.967 -4.861 3.544 1.00 88.12 95 THR A O 1
ATOM 728 N N . VAL A 1 96 ? 9.334 -4.611 5.079 1.00 90.00 96 VAL A N 1
ATOM 729 C CA . VAL A 1 96 ? 9.124 -3.174 4.899 1.00 90.00 96 VAL A CA 1
ATOM 730 C C . VAL A 1 96 ? 10.306 -2.411 5.480 1.00 90.00 96 VAL A C 1
ATOM 732 O O . VAL A 1 96 ? 10.791 -2.734 6.564 1.00 90.00 96 VAL A O 1
ATOM 735 N N . ASP A 1 97 ? 10.745 -1.375 4.763 1.00 91.50 97 ASP A N 1
ATOM 736 C CA . ASP A 1 97 ? 11.801 -0.484 5.235 1.00 91.50 97 ASP A CA 1
ATOM 737 C C . ASP A 1 97 ? 11.496 0.024 6.664 1.00 91.50 97 ASP A C 1
ATOM 739 O O . ASP A 1 97 ? 10.370 0.475 6.918 1.00 91.50 97 ASP A O 1
ATOM 743 N N . PRO A 1 98 ? 12.458 -0.029 7.607 1.00 89.75 98 PRO A N 1
ATOM 744 C CA . PRO A 1 98 ? 12.212 0.334 9.000 1.00 89.75 98 PRO A CA 1
ATOM 745 C C . PRO A 1 98 ? 11.651 1.746 9.195 1.00 89.75 98 PRO A C 1
ATOM 747 O O . PRO A 1 98 ? 10.813 1.934 10.076 1.00 89.75 98 PRO A O 1
ATOM 750 N N . ALA A 1 99 ? 12.053 2.723 8.375 1.00 88.50 99 ALA A N 1
ATOM 751 C CA . ALA A 1 99 ? 11.562 4.094 8.486 1.00 88.50 99 ALA A CA 1
ATOM 752 C C . ALA A 1 99 ? 10.096 4.196 8.041 1.00 88.50 99 ALA A C 1
ATOM 754 O O . ALA A 1 99 ? 9.281 4.833 8.712 1.00 88.50 99 ALA A O 1
ATOM 755 N N . ILE A 1 100 ? 9.730 3.511 6.950 1.00 88.94 100 ILE A N 1
ATOM 756 C CA . ILE A 1 100 ? 8.335 3.424 6.490 1.00 88.94 100 ILE A CA 1
ATOM 757 C C . ILE A 1 100 ? 7.491 2.689 7.531 1.00 88.94 100 ILE A C 1
ATOM 759 O O . ILE A 1 100 ? 6.404 3.153 7.884 1.00 88.94 100 ILE A O 1
ATOM 763 N N . ARG A 1 101 ? 7.992 1.567 8.060 1.00 89.50 101 ARG A N 1
ATOM 764 C CA . ARG A 1 101 ? 7.285 0.799 9.084 1.00 89.50 101 ARG A CA 1
ATOM 765 C C . ARG A 1 101 ? 7.043 1.648 10.321 1.00 89.50 101 ARG A C 1
ATOM 767 O O . ARG A 1 101 ? 5.899 1.778 10.728 1.00 89.50 101 ARG A O 1
ATOM 774 N N . GLN A 1 102 ? 8.074 2.281 10.874 1.00 87.62 102 GLN A N 1
ATOM 775 C CA . GLN A 1 102 ? 7.933 3.143 12.046 1.00 87.62 102 GLN A CA 1
ATOM 776 C C . GLN A 1 102 ? 6.916 4.267 11.810 1.00 87.62 102 GLN A C 1
ATOM 778 O O . GLN A 1 102 ? 6.087 4.533 12.676 1.00 87.62 102 GLN A O 1
ATOM 783 N N . LYS A 1 103 ? 6.935 4.886 10.624 1.00 86.44 103 LYS A N 1
ATOM 784 C CA . LYS A 1 103 ? 6.024 5.980 10.273 1.00 86.44 103 LYS A CA 1
ATOM 785 C C . LYS A 1 103 ? 4.565 5.541 10.150 1.00 86.44 103 LYS A C 1
ATOM 787 O O . LYS A 1 103 ? 3.671 6.280 10.551 1.00 86.44 103 LYS A O 1
ATOM 792 N N . PHE A 1 104 ? 4.309 4.372 9.563 1.00 89.12 104 PHE A N 1
ATOM 793 C CA . PHE A 1 104 ? 2.953 3.960 9.190 1.00 89.12 104 PHE A CA 1
ATOM 794 C C . PHE A 1 104 ? 2.374 2.823 10.035 1.00 89.12 104 PHE A C 1
ATOM 796 O O . PHE A 1 104 ? 1.196 2.524 9.881 1.00 89.12 104 PHE A O 1
ATOM 803 N N . TYR A 1 105 ? 3.134 2.197 10.936 1.00 87.44 105 TYR A N 1
ATOM 804 C CA . TYR A 1 105 ? 2.661 1.041 11.705 1.00 87.44 105 TYR A CA 1
ATOM 805 C C . TYR A 1 105 ? 1.429 1.363 12.564 1.00 87.44 105 TYR A C 1
ATOM 807 O O . TYR A 1 105 ? 0.383 0.734 12.391 1.00 87.44 105 TYR A O 1
ATOM 815 N N . THR A 1 106 ? 1.516 2.376 13.433 1.00 87.44 106 THR A N 1
ATOM 816 C CA . THR A 1 106 ? 0.384 2.818 14.270 1.00 87.44 106 THR A CA 1
ATOM 817 C C . THR A 1 106 ? -0.761 3.348 13.412 1.00 87.44 106 THR A C 1
ATOM 819 O O . THR A 1 106 ? -1.919 3.008 13.625 1.00 87.44 106 THR A O 1
ATOM 822 N N . PHE A 1 107 ? -0.437 4.084 12.349 1.00 88.50 107 PHE A N 1
ATOM 823 C CA . PHE A 1 107 ? -1.433 4.587 11.409 1.00 88.50 107 PHE A CA 1
ATOM 824 C C . PHE A 1 107 ? -2.254 3.460 10.755 1.00 88.50 107 PHE A C 1
ATOM 826 O O . PHE A 1 107 ? -3.482 3.511 10.740 1.00 88.50 107 PHE A O 1
ATOM 833 N N . VAL A 1 108 ? -1.597 2.414 10.244 1.00 91.19 108 VAL A N 1
ATOM 834 C CA . VAL A 1 108 ? -2.268 1.237 9.667 1.00 91.19 108 VAL A CA 1
ATOM 835 C C . VAL A 1 108 ? -3.082 0.515 10.740 1.00 91.19 108 VAL A C 1
ATOM 837 O O . VAL A 1 108 ? -4.219 0.121 10.481 1.00 91.19 108 VAL A O 1
ATOM 840 N N . TYR A 1 109 ? -2.536 0.368 11.950 1.00 90.38 109 TYR A N 1
ATOM 841 C CA . TYR A 1 109 ? -3.238 -0.223 13.088 1.00 90.38 109 TYR A CA 1
ATOM 842 C C . TYR A 1 109 ? -4.567 0.497 13.373 1.00 90.38 109 TYR A C 1
ATOM 844 O O . TYR A 1 109 ? -5.612 -0.159 13.449 1.00 90.38 109 TYR A O 1
ATOM 852 N N . ASP A 1 110 ? -4.541 1.825 13.467 1.00 88.94 110 ASP A N 1
ATOM 853 C CA . ASP A 1 110 ? -5.711 2.645 13.778 1.00 88.94 110 ASP A CA 1
ATOM 854 C C . ASP A 1 110 ? -6.745 2.613 12.656 1.00 88.94 110 ASP A C 1
ATOM 856 O O . ASP A 1 110 ? -7.933 2.417 12.915 1.00 88.94 110 ASP A O 1
ATOM 860 N N . VAL A 1 111 ? -6.302 2.726 11.401 1.00 90.12 111 VAL A N 1
ATOM 861 C CA . VAL A 1 111 ? -7.194 2.667 10.236 1.00 90.12 111 VAL A CA 1
ATOM 862 C C . VAL A 1 111 ? -7.901 1.312 10.151 1.00 90.12 111 VAL A C 1
ATOM 864 O O . VAL A 1 111 ? -9.118 1.264 9.969 1.00 90.12 111 VAL A O 1
ATOM 867 N N . VAL A 1 112 ? -7.174 0.205 10.336 1.00 91.75 112 VAL A N 1
ATOM 868 C CA . VAL A 1 112 ? -7.764 -1.143 10.316 1.00 91.75 112 VAL A CA 1
ATOM 869 C C . VAL A 1 112 ? -8.766 -1.324 11.459 1.00 91.75 112 VAL A C 1
ATOM 871 O O . VAL A 1 112 ? -9.829 -1.915 11.263 1.00 91.75 112 VAL A O 1
ATOM 874 N N . ASN A 1 113 ? -8.468 -0.815 12.655 1.00 89.62 113 ASN A N 1
ATOM 875 C CA . ASN A 1 113 ? -9.394 -0.904 13.784 1.00 89.62 113 ASN A CA 1
ATOM 876 C C . ASN A 1 113 ? -10.635 -0.024 13.585 1.00 89.62 113 ASN A C 1
ATOM 878 O O . ASN A 1 113 ? -11.739 -0.471 13.892 1.00 89.62 113 ASN A O 1
ATOM 882 N N . ALA A 1 114 ? -10.480 1.182 13.036 1.00 87.81 114 ALA A N 1
ATOM 883 C CA . ALA A 1 114 ? -11.600 2.046 12.680 1.00 87.81 114 ALA A CA 1
ATOM 884 C C . ALA A 1 114 ? -12.503 1.368 11.638 1.00 87.81 114 ALA A C 1
ATOM 886 O O . ALA A 1 114 ? -13.721 1.327 11.805 1.00 87.81 114 ALA A O 1
ATOM 887 N N . HIS A 1 115 ? -11.920 0.744 10.614 1.00 89.06 115 HIS A N 1
ATOM 888 C CA . HIS A 1 115 ? -12.681 -0.032 9.636 1.00 89.06 115 HIS A CA 1
ATOM 889 C C . HIS A 1 115 ? -13.501 -1.149 10.298 1.00 89.06 115 HIS A C 1
ATOM 891 O O . HIS A 1 115 ? -14.699 -1.273 10.059 1.00 89.06 115 HIS A O 1
ATOM 897 N N . LYS A 1 116 ? -12.890 -1.925 11.205 1.00 87.81 116 LYS A N 1
ATOM 898 C CA . LYS A 1 116 ? -13.580 -2.990 11.961 1.00 87.81 116 LYS A CA 1
ATOM 899 C C . LYS A 1 116 ? -14.724 -2.475 12.841 1.00 87.81 116 LYS A C 1
ATOM 901 O O . LYS A 1 116 ? -15.647 -3.226 13.134 1.00 87.81 116 LYS A O 1
ATOM 906 N N . GLN A 1 117 ? -14.668 -1.215 13.265 1.00 87.69 117 GLN A N 1
ATOM 907 C CA . GLN A 1 117 ? -15.732 -0.552 14.025 1.00 87.69 117 GLN A CA 1
ATOM 908 C C . GLN A 1 117 ? -16.843 0.025 13.126 1.00 87.69 117 GLN A C 1
ATOM 910 O O . GLN A 1 117 ? -17.775 0.643 13.636 1.00 87.69 117 GLN A O 1
ATOM 915 N N . GLY A 1 118 ? -16.765 -0.172 11.806 1.00 85.81 118 GLY A N 1
ATOM 916 C CA . GLY A 1 118 ? -17.765 0.287 10.841 1.00 85.81 118 GLY A CA 1
ATOM 917 C C . GLY A 1 118 ? -17.553 1.715 10.338 1.00 85.81 118 GLY A C 1
ATOM 918 O O . GLY A 1 118 ? -18.443 2.266 9.689 1.00 85.81 118 GLY A O 1
ATOM 919 N N . TYR A 1 119 ? -16.400 2.338 10.612 1.00 85.81 119 TYR A N 1
ATOM 920 C CA . TYR A 1 119 ? -16.074 3.624 10.000 1.00 85.81 119 TYR A CA 1
ATOM 921 C C . TYR A 1 119 ? -15.781 3.448 8.509 1.00 85.81 119 TYR A C 1
ATOM 923 O O . TYR A 1 119 ? -15.119 2.505 8.090 1.00 85.81 119 TYR A O 1
ATOM 931 N N . THR A 1 120 ? -16.222 4.415 7.713 1.00 83.12 120 THR A N 1
ATOM 932 C CA . THR A 1 120 ? -15.912 4.553 6.285 1.00 83.12 120 THR A CA 1
ATOM 933 C C . THR A 1 120 ? -14.894 5.672 6.050 1.00 83.12 120 THR A C 1
ATOM 935 O O . THR A 1 120 ? -14.708 6.541 6.909 1.00 83.12 120 THR A O 1
ATOM 938 N N . LEU A 1 121 ? -14.317 5.731 4.843 1.00 79.00 121 LEU A N 1
ATOM 939 C CA . LEU A 1 121 ? -13.453 6.839 4.400 1.00 79.00 121 LEU A CA 1
ATOM 940 C C . LEU A 1 121 ? -14.100 8.228 4.523 1.00 79.00 121 LEU A C 1
ATOM 942 O O . LEU A 1 121 ? -13.392 9.222 4.625 1.00 79.00 121 LEU A O 1
ATOM 946 N N . GLN A 1 122 ? -15.432 8.310 4.484 1.00 75.69 122 GLN A N 1
ATOM 947 C CA . GLN A 1 122 ? -16.172 9.574 4.582 1.00 75.69 122 GLN A CA 1
ATOM 948 C C . GLN A 1 122 ? -16.370 10.006 6.038 1.00 75.69 122 GLN A C 1
ATOM 950 O O . GLN A 1 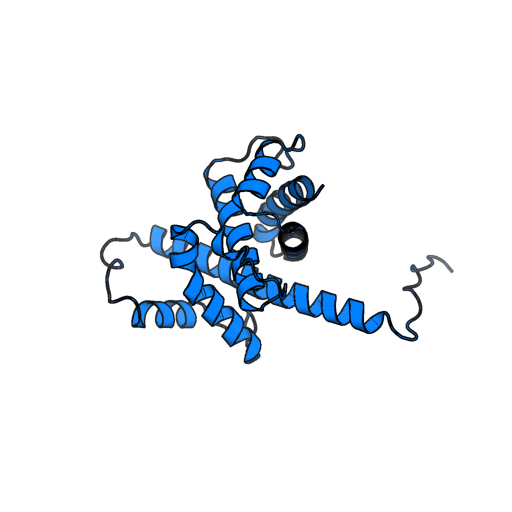122 ? -16.447 11.195 6.336 1.00 75.69 122 GLN A O 1
ATOM 955 N N . THR A 1 123 ? -16.471 9.035 6.947 1.00 78.38 123 THR A N 1
ATOM 956 C CA . THR A 1 123 ? -16.725 9.278 8.373 1.00 78.38 123 THR A CA 1
ATOM 957 C C . THR A 1 123 ? -15.444 9.382 9.191 1.00 78.38 123 THR A C 1
ATOM 959 O O . THR A 1 123 ? -15.435 10.055 10.222 1.00 78.38 123 THR A O 1
ATOM 962 N N . LEU A 1 124 ? -14.364 8.726 8.754 1.00 79.69 124 LEU A N 1
ATOM 963 C CA . LEU A 1 124 ? -13.084 8.781 9.441 1.00 79.69 124 LEU A CA 1
ATOM 964 C C . LEU A 1 124 ? -12.341 10.058 9.051 1.00 79.69 124 LEU A C 1
ATOM 966 O O . LEU A 1 124 ? -11.941 10.248 7.904 1.00 79.69 124 LEU A O 1
ATOM 970 N N . LYS A 1 125 ? -12.160 10.944 10.028 1.00 78.75 125 LYS A N 1
ATOM 971 C CA . LYS A 1 125 ? -11.393 12.176 9.852 1.00 78.75 125 LYS A CA 1
ATOM 972 C C . LYS A 1 125 ? -9.915 11.898 10.078 1.00 78.75 125 LYS A C 1
ATOM 974 O O . LYS A 1 125 ? -9.548 11.363 11.124 1.00 78.75 125 LYS A O 1
ATOM 979 N N . LEU A 1 126 ? -9.080 12.303 9.124 1.00 76.12 126 LEU A N 1
ATOM 980 C CA . LEU A 1 126 ? -7.629 12.119 9.188 1.00 76.12 126 LEU A CA 1
ATOM 981 C C . LEU A 1 126 ? -7.035 12.754 10.453 1.00 76.12 126 LEU A C 1
ATOM 983 O O . LEU A 1 126 ? -6.130 12.198 11.065 1.00 76.12 126 LEU A O 1
ATOM 987 N N . GLU A 1 127 ? -7.598 13.882 10.883 1.00 74.00 127 GLU A N 1
ATOM 988 C CA . GLU A 1 127 ? -7.187 14.610 12.082 1.00 74.00 127 GLU A CA 1
ATOM 989 C C . GLU A 1 127 ? -7.313 13.770 13.364 1.00 74.00 127 GLU A C 1
ATOM 991 O O . GLU A 1 127 ? -6.523 13.943 14.289 1.00 74.00 127 GLU A O 1
ATOM 996 N N . ASN A 1 128 ? -8.268 12.835 13.417 1.00 70.56 128 ASN A N 1
ATOM 997 C CA . ASN A 1 128 ? -8.449 11.967 14.580 1.00 70.56 128 ASN A CA 1
ATOM 998 C C . ASN A 1 128 ? -7.352 10.896 14.660 1.00 70.56 128 ASN A C 1
ATOM 1000 O O . ASN A 1 128 ? -6.909 10.570 15.754 1.00 70.56 128 ASN A O 1
ATOM 1004 N N . LEU A 1 129 ? -6.893 10.389 13.511 1.00 71.25 129 LEU A N 1
ATOM 1005 C CA . LEU A 1 129 ? -5.829 9.381 13.433 1.00 71.25 129 LEU A CA 1
ATOM 1006 C C . LEU A 1 129 ? -4.456 9.979 13.752 1.00 71.25 129 LEU A C 1
ATOM 1008 O O . LEU A 1 129 ? -3.663 9.389 14.476 1.00 71.25 129 LEU A O 1
ATOM 1012 N N . VAL A 1 130 ? -4.184 11.178 13.228 1.00 68.88 130 VAL A N 1
ATOM 1013 C CA . VAL A 1 130 ? -2.907 11.872 13.458 1.00 68.88 130 VAL A CA 1
ATOM 1014 C C . VAL A 1 130 ? -2.740 12.240 14.933 1.00 68.88 130 VAL A C 1
ATOM 1016 O O . VAL A 1 130 ? -1.643 12.135 15.477 1.00 68.88 130 VAL A O 1
ATOM 1019 N N . ARG A 1 131 ? -3.834 12.606 15.610 1.00 61.72 131 ARG A N 1
ATOM 1020 C CA . ARG A 1 131 ? -3.812 12.942 17.035 1.00 61.72 131 ARG A CA 1
ATOM 1021 C C . ARG A 1 131 ? -3.540 11.730 17.932 1.00 61.72 131 ARG A C 1
ATOM 1023 O O . ARG A 1 131 ? -2.791 11.868 18.890 1.00 61.72 131 ARG A O 1
ATOM 1030 N N . SER A 1 132 ? -4.079 10.554 17.604 1.00 55.69 132 SER A N 1
ATOM 1031 C CA . SER A 1 132 ? -3.804 9.320 18.356 1.00 55.69 132 SER A CA 1
ATOM 1032 C C . SER A 1 132 ? -2.332 8.895 18.285 1.00 55.69 132 SER A C 1
ATOM 1034 O O . SER A 1 132 ? -1.790 8.443 19.287 1.00 55.69 132 SER A O 1
ATOM 1036 N N . GLY A 1 133 ? -1.654 9.117 17.153 1.00 51.44 133 GLY A N 1
ATOM 1037 C CA . GLY A 1 133 ? -0.211 8.865 17.032 1.00 51.44 133 GLY A CA 1
ATOM 1038 C C . GLY A 1 133 ? 0.674 9.883 17.769 1.00 51.44 133 GLY A C 1
ATOM 1039 O O . GLY A 1 133 ? 1.746 9.527 18.255 1.00 51.44 133 GLY A O 1
ATOM 1040 N N . ALA A 1 134 ? 0.225 11.136 17.888 1.00 51.84 134 ALA A N 1
ATOM 1041 C CA . ALA A 1 134 ? 0.956 12.203 18.580 1.00 51.84 134 ALA A CA 1
ATOM 1042 C C . ALA A 1 134 ? 0.909 12.088 20.117 1.00 51.84 134 ALA A C 1
ATOM 1044 O O . ALA A 1 134 ? 1.768 12.632 20.803 1.00 51.84 134 ALA A O 1
ATOM 1045 N N . GLU A 1 135 ? -0.078 11.379 20.673 1.00 46.38 135 GLU A N 1
ATOM 1046 C CA . GLU A 1 135 ? -0.197 11.177 22.124 1.00 46.38 135 GLU A CA 1
ATOM 1047 C C . GLU A 1 135 ? 0.770 10.086 22.656 1.00 46.38 135 GLU A C 1
ATOM 1049 O O . GLU A 1 135 ? 1.104 10.103 23.840 1.00 46.38 135 GLU A O 1
ATOM 1054 N N . GLU A 1 136 ? 1.293 9.191 21.800 1.00 46.97 136 GLU A N 1
ATOM 1055 C CA . GLU A 1 136 ? 2.286 8.158 22.174 1.00 46.97 136 GLU A CA 1
ATOM 1056 C C . GLU A 1 136 ? 3.746 8.532 21.841 1.00 46.97 136 GLU A C 1
ATOM 1058 O O . GLU A 1 136 ? 4.677 8.059 22.498 1.00 46.97 136 GLU A O 1
ATOM 1063 N N . GLY A 1 137 ? 3.969 9.403 20.854 1.00 41.22 137 GLY A N 1
ATOM 1064 C CA . GLY A 1 137 ? 5.279 9.962 20.520 1.00 41.22 137 GLY A CA 1
ATOM 1065 C C . GLY A 1 137 ? 5.334 11.422 20.937 1.00 41.22 137 GLY A C 1
ATOM 1066 O O . GLY A 1 137 ? 4.831 12.269 20.209 1.00 41.22 137 GLY A O 1
ATOM 1067 N N . GLY A 1 138 ? 5.909 11.695 22.113 1.00 38.47 138 GLY A N 1
ATOM 1068 C CA . GLY A 1 138 ? 5.943 13.025 22.725 1.00 38.47 138 GLY A CA 1
ATOM 1069 C C . GLY A 1 138 ? 6.236 14.160 21.740 1.00 38.47 138 GLY A C 1
ATOM 1070 O O . GLY A 1 138 ? 7.052 14.006 20.837 1.00 38.47 138 GLY A O 1
ATOM 1071 N N . GLU A 1 139 ? 5.555 15.286 21.964 1.00 42.78 139 GLU A N 1
ATOM 1072 C CA . GLU A 1 139 ? 5.622 16.562 21.243 1.00 42.78 139 GLU A CA 1
ATOM 1073 C C . GLU A 1 139 ? 7.036 16.934 20.757 1.00 42.78 139 GLU A C 1
ATOM 1075 O O . GLU A 1 139 ? 7.754 17.698 21.399 1.00 42.78 139 GLU A O 1
ATOM 1080 N N . VAL A 1 140 ? 7.462 16.422 19.604 1.00 48.94 140 VAL A N 1
ATOM 1081 C CA . VAL A 1 140 ? 8.714 16.835 18.969 1.00 48.94 140 VAL A CA 1
ATOM 1082 C C . VAL A 1 140 ? 8.504 16.826 17.453 1.00 48.94 140 VAL A C 1
ATOM 1084 O O . VAL A 1 140 ? 8.200 15.789 16.879 1.00 48.94 140 VAL A O 1
ATOM 1087 N N . GLU A 1 141 ? 8.674 18.006 16.838 1.00 48.38 141 GLU A N 1
ATOM 1088 C CA . GLU A 1 141 ? 8.847 18.305 15.393 1.00 48.38 141 GLU A CA 1
ATOM 1089 C C . GLU A 1 141 ? 7.776 19.124 14.639 1.00 48.38 141 GLU A C 1
ATOM 1091 O O . GLU A 1 141 ? 7.949 19.386 13.449 1.00 48.38 141 GLU A O 1
ATOM 1096 N N . GLU A 1 142 ? 6.735 19.676 15.271 1.00 51.72 142 GLU A N 1
ATOM 1097 C CA . GLU A 1 142 ? 5.862 20.633 14.547 1.00 51.72 142 GLU A CA 1
ATOM 1098 C C . GLU A 1 142 ? 6.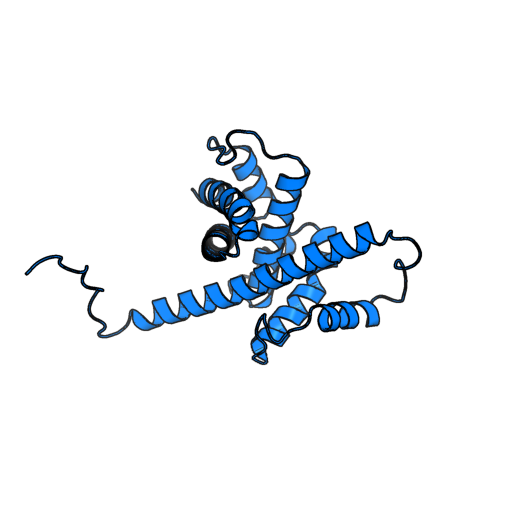405 22.076 14.477 1.00 51.72 142 GLU A C 1
ATOM 1100 O O . GLU A 1 142 ? 5.936 22.879 13.667 1.00 51.72 142 GLU A O 1
ATOM 1105 N N . ALA A 1 143 ? 7.418 22.421 15.277 1.00 47.97 143 ALA A N 1
ATOM 1106 C CA . ALA A 1 143 ? 7.852 23.808 15.485 1.00 47.97 143 ALA A CA 1
ATOM 1107 C C . ALA A 1 143 ? 8.710 24.429 14.355 1.00 47.97 143 ALA A C 1
ATOM 1109 O O . ALA A 1 143 ? 9.193 25.548 14.514 1.00 47.97 143 ALA A O 1
ATOM 1110 N N . GLY A 1 144 ? 8.905 23.749 13.218 1.00 55.69 144 GLY A N 1
ATOM 1111 C CA . GLY A 1 144 ? 9.780 24.243 12.139 1.00 55.69 144 GLY A CA 1
ATOM 1112 C C . GLY A 1 144 ? 9.368 23.909 10.704 1.00 55.69 144 GLY A C 1
ATOM 1113 O O . GLY A 1 144 ? 10.062 24.323 9.778 1.00 55.69 144 GLY A O 1
ATOM 1114 N N . LYS A 1 145 ? 8.267 23.179 10.488 1.00 67.12 145 LYS A N 1
ATOM 1115 C CA . LYS A 1 145 ? 7.802 22.827 9.136 1.00 67.12 145 LYS A CA 1
ATOM 1116 C C . LYS A 1 145 ? 7.055 23.995 8.500 1.00 67.12 145 LYS A C 1
ATOM 1118 O O . LYS A 1 145 ? 6.218 24.623 9.155 1.00 67.12 145 LYS A O 1
ATOM 1123 N N . SER A 1 146 ? 7.329 24.267 7.224 1.00 77.19 146 SER A N 1
ATOM 1124 C CA . SER A 1 146 ? 6.567 25.269 6.479 1.00 77.19 146 SER A CA 1
ATOM 1125 C C . SER A 1 146 ? 5.106 24.821 6.322 1.00 77.19 146 SER A C 1
ATOM 1127 O O . SER A 1 146 ? 4.802 23.627 6.344 1.00 77.19 146 SER A O 1
ATOM 1129 N N . GLU A 1 147 ? 4.181 25.766 6.133 1.00 76.38 147 GLU A N 1
ATOM 1130 C CA . GLU A 1 147 ? 2.766 25.448 5.854 1.00 76.38 147 GLU A CA 1
ATOM 1131 C C . GLU A 1 147 ? 2.609 24.538 4.623 1.00 76.38 147 GLU A C 1
ATOM 1133 O O . GLU A 1 147 ? 1.716 23.692 4.567 1.00 76.38 147 GLU A O 1
ATOM 1138 N N . GLN A 1 148 ? 3.520 24.664 3.655 1.00 72.62 148 GLN A N 1
ATOM 1139 C CA . GLN A 1 148 ? 3.554 23.820 2.468 1.00 72.62 148 GLN A CA 1
ATOM 1140 C C . GLN A 1 148 ? 3.926 22.370 2.809 1.00 72.62 148 GLN A C 1
ATOM 1142 O O . GLN A 1 148 ? 3.273 21.449 2.321 1.00 72.62 148 GLN A O 1
ATOM 1147 N N . ASP A 1 149 ? 4.905 22.158 3.691 1.00 71.62 149 ASP A N 1
ATOM 1148 C CA . ASP A 1 149 ? 5.318 20.814 4.117 1.00 71.62 149 ASP A CA 1
ATOM 1149 C C . ASP A 1 149 ? 4.202 20.108 4.891 1.00 71.62 149 ASP A C 1
ATOM 1151 O O . ASP A 1 149 ? 3.921 18.933 4.649 1.00 71.62 149 ASP A O 1
ATOM 1155 N N . LYS A 1 150 ? 3.495 20.842 5.762 1.00 74.00 150 LYS A N 1
ATOM 1156 C CA . LYS A 1 150 ? 2.327 20.323 6.492 1.00 74.00 150 LYS A CA 1
ATOM 1157 C C . LYS A 1 150 ? 1.200 19.912 5.542 1.00 74.00 150 LYS A C 1
ATOM 1159 O O . LYS A 1 150 ? 0.576 18.867 5.730 1.00 74.00 150 LYS A O 1
ATOM 1164 N N . ALA A 1 151 ? 0.944 20.706 4.501 1.00 76.25 151 ALA A N 1
ATOM 1165 C CA . ALA A 1 151 ? -0.068 20.388 3.495 1.00 76.25 151 ALA A CA 1
ATOM 1166 C C . ALA A 1 151 ? 0.299 19.138 2.676 1.00 76.25 151 ALA A C 1
ATOM 1168 O O . ALA A 1 151 ? -0.566 18.295 2.424 1.00 76.25 151 ALA A O 1
ATOM 1169 N N . ILE A 1 152 ? 1.574 18.990 2.303 1.00 74.94 152 ILE A N 1
ATOM 1170 C CA . ILE A 1 152 ? 2.086 17.810 1.592 1.00 74.94 152 ILE A CA 1
ATOM 1171 C C . ILE A 1 152 ? 1.977 16.566 2.476 1.00 74.94 152 ILE A C 1
ATOM 1173 O O . ILE A 1 152 ? 1.459 15.542 2.037 1.00 74.94 152 ILE A O 1
ATOM 1177 N N . GLU A 1 153 ? 2.392 16.656 3.739 1.00 77.00 153 GLU A N 1
ATOM 1178 C CA . GLU A 1 153 ? 2.304 15.550 4.692 1.00 77.00 153 GLU A CA 1
ATOM 1179 C C . GLU A 1 153 ? 0.854 15.104 4.912 1.00 77.00 153 GLU A C 1
ATOM 1181 O O . GLU A 1 153 ? 0.549 13.911 4.837 1.00 77.00 153 GLU A O 1
ATOM 1186 N N . LYS A 1 154 ? -0.072 16.059 5.067 1.00 80.12 154 LYS A N 1
ATOM 1187 C CA . LYS A 1 154 ? -1.508 15.773 5.154 1.00 80.12 154 LYS A CA 1
ATOM 1188 C C . LYS A 1 154 ? -2.032 15.078 3.894 1.00 80.12 154 LYS A C 1
ATOM 1190 O O . LYS A 1 154 ? -2.836 14.150 3.995 1.00 80.12 154 LYS A O 1
ATOM 1195 N N . ALA A 1 155 ? -1.591 15.504 2.711 1.00 79.50 155 ALA A N 1
ATOM 1196 C CA . ALA A 1 155 ? -1.989 14.886 1.450 1.00 79.50 155 ALA A CA 1
ATOM 1197 C C . ALA A 1 155 ? -1.477 13.442 1.334 1.00 79.50 155 ALA A C 1
ATOM 1199 O O . ALA A 1 155 ? -2.250 12.557 0.963 1.00 79.50 155 ALA A O 1
ATOM 1200 N N . ILE A 1 156 ? -0.221 13.190 1.716 1.00 80.62 156 ILE A N 1
ATOM 1201 C CA . ILE A 1 156 ? 0.370 11.845 1.752 1.00 80.62 156 ILE A CA 1
ATOM 1202 C C . ILE A 1 156 ? -0.425 10.953 2.706 1.00 80.62 156 ILE A C 1
ATOM 1204 O O . ILE A 1 156 ? -0.865 9.880 2.307 1.00 80.62 156 ILE A O 1
ATOM 1208 N N . LEU A 1 157 ? -0.681 11.408 3.935 1.00 83.62 157 LEU A N 1
ATOM 1209 C CA . LEU A 1 157 ? -1.437 10.639 4.927 1.00 83.62 157 LEU A CA 1
ATOM 1210 C C . LEU A 1 157 ? -2.876 10.352 4.475 1.00 83.62 157 LEU A C 1
ATOM 1212 O O . LEU A 1 157 ? -3.373 9.244 4.666 1.00 83.62 157 LEU A O 1
ATOM 1216 N N . SER A 1 158 ? -3.534 11.312 3.821 1.00 84.94 158 SER A N 1
ATOM 1217 C CA . SER A 1 158 ? -4.865 11.122 3.230 1.00 84.94 158 SER A CA 1
ATOM 1218 C C . SER A 1 158 ? -4.863 10.035 2.147 1.00 84.94 158 SER A C 1
ATOM 1220 O O . SER A 1 158 ? -5.723 9.151 2.136 1.00 84.94 158 SER A O 1
ATOM 1222 N N . GLN A 1 159 ? -3.863 10.050 1.260 1.00 85.06 159 GLN A N 1
ATOM 1223 C CA . GLN A 1 159 ? -3.702 9.015 0.237 1.00 85.06 159 GLN A CA 1
ATOM 1224 C C . GLN A 1 159 ? -3.382 7.650 0.858 1.00 85.06 159 GLN A C 1
ATOM 1226 O O . GLN A 1 159 ? -3.985 6.652 0.463 1.00 85.06 159 GLN A O 1
ATOM 1231 N N . SER A 1 160 ? -2.515 7.606 1.871 1.00 89.56 160 SER A N 1
ATOM 1232 C CA . SER A 1 160 ? -2.208 6.386 2.620 1.00 89.56 160 SER A CA 1
ATOM 1233 C C . SER A 1 160 ? -3.452 5.811 3.296 1.00 89.56 160 SER A C 1
ATOM 1235 O O . SER A 1 160 ? -3.692 4.611 3.198 1.00 89.56 160 SER A O 1
ATOM 1237 N N . MET A 1 161 ? -4.292 6.654 3.914 1.00 89.38 161 MET A N 1
ATOM 1238 C CA . MET A 1 161 ? -5.571 6.234 4.505 1.00 89.38 161 MET A CA 1
ATOM 1239 C C . MET A 1 161 ? -6.449 5.567 3.449 1.00 89.38 161 MET A C 1
ATOM 1241 O O . MET A 1 161 ? -6.974 4.477 3.667 1.00 89.38 161 MET A O 1
ATOM 1245 N N . ARG A 1 162 ? -6.572 6.208 2.280 1.00 89.06 162 ARG A N 1
ATOM 1246 C CA . ARG A 1 162 ? -7.357 5.689 1.158 1.00 89.06 162 ARG A CA 1
ATOM 1247 C C . ARG A 1 162 ? -6.855 4.327 0.696 1.00 89.06 162 ARG A C 1
ATOM 1249 O O . ARG A 1 162 ? -7.672 3.444 0.461 1.00 89.06 162 ARG A O 1
ATOM 1256 N N . LEU A 1 163 ? -5.541 4.154 0.595 1.00 91.88 163 LEU A N 1
ATOM 1257 C CA . LEU A 1 163 ? -4.926 2.900 0.176 1.00 91.88 163 LEU A CA 1
ATOM 1258 C C . LEU A 1 163 ? -5.189 1.767 1.180 1.00 91.88 163 LEU A C 1
ATOM 1260 O O . LEU A 1 163 ? -5.584 0.676 0.772 1.00 91.88 163 LEU A O 1
ATOM 1264 N N . VAL A 1 164 ? -5.035 2.029 2.482 1.00 93.56 164 VAL A N 1
ATOM 1265 C CA . VAL A 1 164 ? -5.308 1.040 3.542 1.00 93.56 164 VAL A CA 1
ATOM 1266 C C . VAL A 1 164 ? -6.785 0.638 3.533 1.00 93.56 164 VAL A C 1
ATOM 1268 O O . VAL A 1 164 ? -7.095 -0.549 3.500 1.00 93.56 164 VAL A O 1
ATOM 1271 N N . PHE A 1 165 ? -7.705 1.606 3.478 1.00 91.38 165 PHE A N 1
ATOM 1272 C CA . PHE A 1 165 ? -9.145 1.330 3.391 1.00 91.38 165 PHE A CA 1
ATOM 1273 C C . PHE A 1 165 ? -9.512 0.513 2.160 1.00 91.38 165 PHE A C 1
ATOM 1275 O O . PHE A 1 165 ? -10.205 -0.491 2.274 1.00 91.38 165 PHE A O 1
ATOM 1282 N N . LEU A 1 166 ? -9.036 0.925 0.983 1.00 92.06 166 LEU A N 1
ATOM 1283 C CA . LEU A 1 166 ? -9.316 0.198 -0.251 1.00 92.06 166 LEU A CA 1
ATOM 1284 C C . LEU A 1 166 ? -8.719 -1.206 -0.223 1.00 92.06 166 LEU A C 1
ATOM 1286 O O . LEU A 1 166 ? -9.307 -2.104 -0.811 1.00 92.06 166 LEU A O 1
ATOM 1290 N N . THR A 1 167 ? -7.603 -1.415 0.480 1.00 94.81 167 THR A N 1
ATOM 1291 C CA . THR A 1 167 ? -7.047 -2.758 0.679 1.00 94.81 167 THR A CA 1
ATOM 1292 C C . THR A 1 167 ? -8.032 -3.638 1.439 1.00 94.81 167 THR A C 1
ATOM 1294 O O . THR A 1 167 ? -8.302 -4.751 1.004 1.00 94.81 167 THR A O 1
ATOM 1297 N N . LEU A 1 168 ? -8.640 -3.127 2.512 1.00 94.25 168 LEU A N 1
ATOM 1298 C CA . LEU A 1 168 ? -9.675 -3.848 3.258 1.00 94.25 168 LEU A CA 1
ATOM 1299 C C . LEU A 1 168 ? -10.917 -4.112 2.398 1.00 94.25 168 LEU A C 1
ATOM 1301 O O . LEU A 1 168 ? -11.386 -5.243 2.346 1.00 94.25 168 LEU A O 1
ATOM 1305 N N . THR A 1 169 ? -11.388 -3.107 1.655 1.00 91.62 169 THR A N 1
ATOM 1306 C CA . THR A 1 169 ? -12.526 -3.257 0.737 1.00 91.62 169 THR A CA 1
ATOM 1307 C C . THR A 1 169 ? -12.267 -4.313 -0.339 1.00 91.62 169 THR A C 1
ATOM 1309 O O . THR A 1 169 ? -13.146 -5.117 -0.619 1.00 91.62 169 THR A O 1
ATOM 1312 N N . VAL A 1 170 ? -11.067 -4.349 -0.930 1.00 93.06 170 VAL A N 1
ATOM 1313 C CA . VAL A 1 170 ? -10.695 -5.370 -1.925 1.00 93.06 170 VAL A CA 1
ATOM 1314 C C . VAL A 1 170 ? -10.751 -6.772 -1.315 1.00 93.06 170 VAL A C 1
ATOM 1316 O O . VAL A 1 170 ? -11.272 -7.683 -1.950 1.00 93.06 170 VAL A O 1
ATOM 1319 N N . LEU A 1 171 ? -10.273 -6.951 -0.079 1.00 93.12 171 LEU A N 1
ATOM 1320 C CA . LEU A 1 171 ? -10.342 -8.248 0.603 1.00 93.12 171 LEU A CA 1
ATOM 1321 C C . LEU A 1 171 ? -11.788 -8.698 0.853 1.00 93.12 171 LEU A C 1
ATOM 1323 O O . LEU A 1 171 ? -12.101 -9.874 0.684 1.00 93.12 171 LEU A O 1
ATOM 1327 N N . GLU A 1 172 ? -12.670 -7.775 1.236 1.00 91.38 172 GLU A N 1
ATOM 1328 C CA . GLU A 1 172 ? -14.097 -8.059 1.430 1.00 91.38 172 GLU A CA 1
ATOM 1329 C C . GLU A 1 172 ? -14.795 -8.403 0.110 1.00 91.38 172 GLU A C 1
ATOM 1331 O O . GLU A 1 172 ? -15.543 -9.377 0.042 1.00 91.38 172 GLU A O 1
ATOM 1336 N N . GLU A 1 173 ? -14.520 -7.644 -0.953 1.00 89.75 173 GLU A N 1
ATOM 1337 C CA . GLU A 1 173 ? -15.049 -7.895 -2.297 1.00 89.75 173 GLU A CA 1
ATOM 1338 C C . GLU A 1 173 ? -14.614 -9.273 -2.826 1.00 89.75 173 GLU A C 1
ATOM 1340 O O . GLU A 1 173 ? -15.442 -10.019 -3.352 1.00 89.75 173 GLU A O 1
ATOM 1345 N N . GLU A 1 174 ? -13.344 -9.650 -2.642 1.00 88.88 174 GLU A N 1
ATOM 1346 C CA . GLU A 1 174 ? -12.836 -10.978 -3.010 1.00 88.88 174 GLU A CA 1
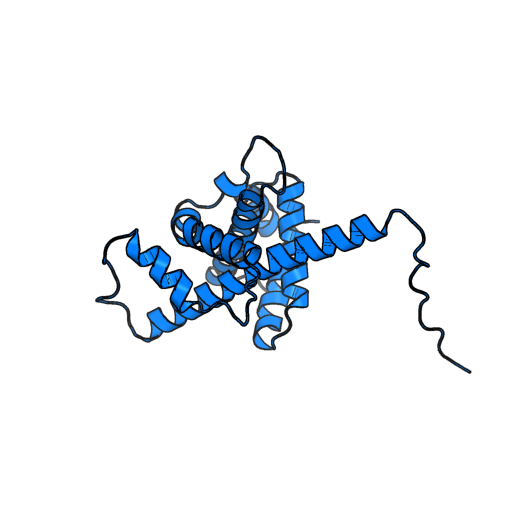ATOM 1347 C C . GLU A 1 174 ? -13.469 -12.098 -2.173 1.00 88.88 174 GLU A C 1
ATOM 1349 O O . GLU A 1 174 ? -13.807 -13.153 -2.716 1.00 88.88 174 GLU A O 1
ATOM 1354 N N . ALA A 1 175 ? -13.655 -11.890 -0.865 1.00 86.62 175 ALA A N 1
ATOM 1355 C CA . ALA A 1 175 ? -14.312 -12.867 0.002 1.00 86.62 175 ALA A CA 1
ATOM 1356 C C . ALA A 1 175 ? -15.759 -13.125 -0.449 1.00 86.62 175 ALA A C 1
ATOM 1358 O O . ALA A 1 175 ? -16.136 -14.277 -0.659 1.00 86.62 175 ALA A O 1
ATOM 1359 N N . LEU A 1 176 ? -16.530 -12.064 -0.707 1.00 85.44 176 LEU A N 1
ATOM 1360 C CA . LEU A 1 176 ? -17.904 -12.159 -1.210 1.00 85.44 176 LEU A CA 1
ATOM 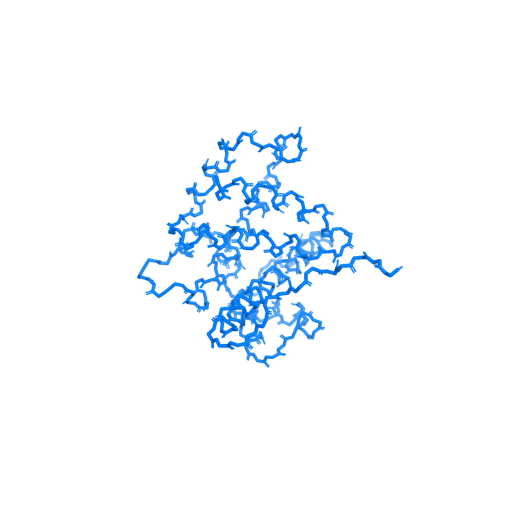1361 C C . LEU A 1 176 ? -17.977 -12.849 -2.581 1.00 85.44 176 LEU A C 1
ATOM 1363 O O . LEU A 1 176 ? -18.870 -13.662 -2.822 1.00 85.44 176 LEU A O 1
ATOM 1367 N N . ALA A 1 177 ? -17.031 -12.554 -3.478 1.00 83.00 177 ALA A N 1
ATOM 1368 C CA . ALA A 1 177 ? -16.963 -13.191 -4.791 1.00 83.00 177 ALA A CA 1
ATOM 1369 C C . ALA A 1 177 ? -16.650 -14.695 -4.695 1.00 83.00 177 ALA A C 1
ATOM 1371 O O . ALA A 1 177 ? -17.212 -15.490 -5.450 1.00 83.00 177 ALA A O 1
ATOM 1372 N N . ASN A 1 178 ? -15.792 -15.095 -3.752 1.00 75.44 178 ASN A N 1
ATOM 1373 C CA . ASN A 1 178 ? -15.451 -16.498 -3.514 1.00 75.44 178 ASN A CA 1
ATOM 1374 C C . ASN A 1 178 ? -16.586 -17.269 -2.817 1.00 75.44 178 ASN A C 1
ATOM 1376 O O . ASN A 1 178 ? -16.843 -18.421 -3.167 1.00 75.44 178 ASN A O 1
ATOM 1380 N N . GLU A 1 179 ? -17.301 -16.643 -1.879 1.00 63.06 179 GLU A N 1
ATOM 1381 C CA . GLU A 1 179 ? -18.464 -17.234 -1.196 1.00 63.06 179 GLU A CA 1
ATOM 1382 C C . GLU A 1 179 ? -19.669 -17.411 -2.136 1.00 63.06 179 GLU A C 1
ATOM 1384 O O . GLU A 1 179 ? -20.403 -18.395 -2.030 1.00 63.06 179 GLU A O 1
ATOM 1389 N N . GLY A 1 180 ? -19.828 -16.532 -3.131 1.00 52.62 180 GLY A N 1
ATOM 1390 C CA . GLY A 1 180 ? -20.817 -16.690 -4.204 1.00 52.62 180 GLY A CA 1
ATOM 1391 C C . GLY A 1 180 ? -20.512 -17.823 -5.200 1.00 52.62 180 GLY A C 1
ATOM 1392 O O . GLY A 1 180 ? -21.341 -18.116 -6.062 1.00 52.62 180 GLY A O 1
ATOM 1393 N N . GLY A 1 181 ? -19.343 -18.471 -5.100 1.00 45.47 181 GLY A N 1
ATOM 1394 C CA . GLY A 1 181 ? -18.902 -19.561 -5.979 1.00 45.47 181 GLY A CA 1
ATOM 1395 C C . GLY A 1 181 ? -19.415 -20.956 -5.597 1.00 45.47 181 GLY A C 1
ATOM 1396 O O . GLY A 1 181 ? -19.312 -21.886 -6.398 1.00 45.47 181 GLY A O 1
ATOM 1397 N N . THR A 1 182 ? -19.998 -21.125 -4.407 1.00 47.00 182 THR A N 1
ATOM 1398 C CA . THR A 1 182 ? -20.587 -22.398 -3.963 1.00 47.00 182 THR A CA 1
ATOM 1399 C C . THR A 1 182 ? -22.110 -22.308 -3.888 1.00 47.00 182 THR A C 1
ATOM 1401 O O . THR A 1 182 ? -22.681 -22.213 -2.808 1.00 47.00 182 THR A O 1
ATOM 1404 N N . GLY A 1 183 ? -22.767 -22.383 -5.049 1.00 48.12 183 GLY A N 1
ATOM 1405 C CA . GLY A 1 183 ? -24.200 -22.678 -5.155 1.00 48.12 183 GLY A CA 1
ATOM 1406 C C . GLY A 1 183 ? -25.023 -21.614 -5.884 1.00 48.12 183 GLY A C 1
ATOM 1407 O O . GLY A 1 183 ? -25.409 -20.609 -5.305 1.00 48.12 183 GLY A O 1
ATOM 1408 N N . ASP A 1 184 ? -25.378 -21.920 -7.134 1.00 47.56 184 ASP A N 1
ATOM 1409 C CA . ASP A 1 184 ? -26.603 -21.444 -7.797 1.00 47.56 184 ASP A CA 1
ATOM 1410 C C . ASP A 1 184 ? -26.744 -19.945 -8.154 1.00 47.56 184 ASP A C 1
ATOM 1412 O O . ASP A 1 184 ? -27.819 -19.357 -8.042 1.00 47.56 184 ASP A O 1
ATOM 1416 N N . ALA A 1 185 ? -25.704 -19.326 -8.722 1.00 48.62 185 ALA A N 1
ATOM 1417 C CA . ALA A 1 185 ? -25.854 -18.052 -9.430 1.00 48.62 185 ALA A CA 1
ATOM 1418 C C . ALA A 1 185 ? -25.485 -18.206 -10.913 1.00 48.62 185 ALA A C 1
ATOM 1420 O O . ALA A 1 185 ? -24.341 -18.488 -11.263 1.00 48.62 185 ALA A O 1
ATOM 1421 N N . ASN A 1 186 ? -26.486 -18.037 -11.786 1.00 47.94 186 ASN A N 1
ATOM 1422 C CA . ASN A 1 186 ? -26.328 -17.971 -13.241 1.00 47.94 186 ASN A CA 1
ATOM 1423 C C . ASN A 1 186 ? -25.088 -17.140 -13.627 1.00 47.94 186 ASN A C 1
ATOM 1425 O O . ASN A 1 186 ? -24.951 -16.021 -13.124 1.00 47.94 186 ASN A O 1
ATOM 1429 N N . PRO A 1 187 ? -24.232 -17.612 -14.556 1.00 51.91 187 PRO A N 1
ATOM 1430 C CA . PRO A 1 187 ? -23.147 -16.785 -15.068 1.00 51.91 187 PRO A CA 1
ATOM 1431 C C . PRO A 1 187 ? -23.739 -15.487 -15.639 1.00 51.91 187 PRO A C 1
ATOM 1433 O O . PRO A 1 187 ? -24.812 -15.539 -16.257 1.00 51.91 187 PRO A O 1
ATOM 1436 N N . PRO A 1 188 ? -23.085 -14.327 -15.442 1.00 53.66 188 PRO A N 1
ATOM 1437 C CA . PRO A 1 188 ? -23.569 -13.065 -15.979 1.00 53.66 188 PRO A CA 1
ATOM 1438 C C . PRO A 1 188 ? -23.731 -13.210 -17.493 1.00 53.66 188 PRO A C 1
ATOM 1440 O O . PRO A 1 188 ? -22.757 -13.359 -18.232 1.00 53.66 188 PRO A O 1
ATOM 1443 N N . LYS A 1 189 ? -24.985 -13.232 -17.959 1.00 55.09 189 LYS A N 1
ATOM 1444 C CA . LYS A 1 189 ? -25.281 -13.257 -19.389 1.00 55.09 189 LYS A CA 1
ATOM 1445 C C . LYS A 1 189 ? -24.793 -11.933 -19.978 1.00 55.09 189 LYS A C 1
ATOM 1447 O O . LYS A 1 189 ? -25.207 -10.884 -19.480 1.00 55.09 189 LYS A O 1
ATOM 1452 N N . PRO A 1 190 ? -23.952 -11.951 -21.026 1.00 55.34 190 PRO A N 1
ATOM 1453 C CA . PRO A 1 190 ? -23.630 -10.729 -21.741 1.00 55.34 190 PRO A CA 1
ATOM 1454 C C . PRO A 1 190 ? -24.933 -10.127 -22.293 1.00 55.34 190 PRO A C 1
ATOM 1456 O O . PRO A 1 190 ? -25.818 -10.883 -22.714 1.00 55.34 190 PRO A O 1
ATOM 1459 N N . PRO A 1 191 ? -25.089 -8.793 -22.284 1.00 62.06 191 PRO A N 1
ATOM 1460 C CA . PRO A 1 191 ? -26.250 -8.165 -22.892 1.00 62.06 191 PRO A CA 1
ATOM 1461 C C . PRO A 1 191 ? -26.242 -8.506 -24.384 1.00 62.06 191 PRO A C 1
ATOM 1463 O O . PRO A 1 191 ? -25.306 -8.149 -25.095 1.00 62.06 191 PRO A O 1
ATOM 1466 N N . ILE A 1 192 ? -27.261 -9.232 -24.847 1.00 57.84 192 ILE A N 1
ATOM 1467 C CA . ILE A 1 192 ? -27.497 -9.460 -26.274 1.00 57.84 192 ILE A CA 1
ATOM 1468 C C . ILE A 1 192 ? -28.088 -8.153 -26.821 1.00 57.84 192 ILE A C 1
ATOM 1470 O O . ILE A 1 192 ? -29.182 -7.778 -26.391 1.00 57.84 192 ILE A O 1
ATOM 1474 N N . PRO A 1 193 ? -27.413 -7.431 -27.729 1.00 49.75 193 PRO A N 1
ATOM 1475 C CA . PRO A 1 193 ? -28.005 -6.271 -28.375 1.00 49.75 193 PRO A CA 1
ATOM 1476 C C . PRO A 1 193 ? -28.964 -6.729 -29.481 1.00 49.75 193 PRO A C 1
ATOM 1478 O O . PRO A 1 193 ? -28.574 -7.516 -30.341 1.00 49.75 193 PRO A O 1
ATOM 1481 N N . GLY A 1 194 ? -30.175 -6.167 -29.494 1.00 46.31 194 GLY A N 1
ATOM 1482 C CA . GLY A 1 194 ? -31.011 -6.058 -30.695 1.00 46.31 194 GLY A CA 1
ATOM 1483 C C . GLY A 1 194 ? -32.250 -6.954 -30.733 1.00 46.31 194 GLY A C 1
ATOM 1484 O O . GLY A 1 194 ? -32.165 -8.131 -31.073 1.00 46.31 194 GLY A O 1
ATOM 1485 N N . THR A 1 195 ? -33.406 -6.350 -30.451 1.00 43.94 195 THR A N 1
ATOM 1486 C CA . THR A 1 195 ? -34.646 -6.597 -31.209 1.00 43.94 195 THR A CA 1
ATOM 1487 C C . THR A 1 195 ? -34.640 -5.756 -32.472 1.00 43.94 195 THR A C 1
ATOM 1489 O O . THR A 1 195 ? -34.223 -4.580 -32.342 1.00 43.94 195 THR A O 1
#

Sequence (195 aa):
MVAEMVETTFVNACMQLSTGYVDVLKLFIVAAKAGYELGMTIPQLQLELSSCKSQTAGRPLLAEEVELRSIWISLVYLTLERVSHLKTSSSLGDTVDPAIRQKFYTFVYDVVNAHKQGYTLQTLKLENLVRSGAEEGGEVEEAGKSEQDKAIEKAILSQSMRLVFLTLTVLEEEALANEGGTGDANPPKPPIPGT

Secondary structure (DSSP, 8-state):
-HHHHHHHHHHHHHHHHTTT--HHHHHHHHHHHHHHHTT--HHHHHHHHHT-S--TTSSPPPHHHHHHHHHHHHHHHHHHHHTT-S--SS-GGGGS-HHHHHHHHHHHHHHHHHHHTT--TTT--HHHHHHHHHTTS-S-S-TT--HHHHHHHHHHHHHHHHHHHHHHHHHHHHHHHHHTTSS-----PPP----

Radius of gyration: 18.58 Å; chains: 1; bounding box: 49×48×54 Å

Organism: NCBI:txid2557542